Protein AF-A0A9D7HG67-F1 (afdb_monomer)

Sequence (194 aa):
MPGIFDRFLTNTVSGELISLQNPGTILGTALTSNQVYFNGAYAMAANGGSSVRIYAPSVFALGSSCVHLNEATYPQGNPNELMTPFSSAGDASHWPGPIGLAIMRDIGWTLSPGVGVEEMSIDREITVFPNPVSSELTLRMDPRDLLGTISIADLSGRVVLSVSGQHRLDVTALDAGTYVVMSFGARPVRFVKQ

pLDDT: mean 86.72, std 11.9, range [42.75, 98.06]

Structure (mmCIF, N/CA/C/O backbone):
data_AF-A0A9D7HG67-F1
#
_entry.id   AF-A0A9D7HG67-F1
#
loop_
_atom_site.group_PDB
_atom_site.id
_atom_site.type_symbol
_atom_site.label_atom_id
_atom_site.label_alt_id
_atom_site.label_comp_id
_atom_site.label_asym_id
_atom_site.label_entity_id
_atom_site.label_seq_id
_atom_site.pdbx_PDB_ins_code
_atom_site.Cartn_x
_atom_site.Cartn_y
_atom_site.Cartn_z
_atom_site.occupancy
_atom_site.B_iso_or_equiv
_atom_site.auth_seq_id
_atom_site.auth_comp_id
_atom_site.auth_asym_id
_atom_site.auth_atom_id
_atom_site.pdbx_PDB_model_num
ATOM 1 N N . MET A 1 1 ? -19.799 -2.418 6.298 1.00 59.12 1 MET A N 1
ATOM 2 C CA . MET A 1 1 ? -19.198 -3.760 6.158 1.00 59.12 1 MET A CA 1
ATOM 3 C C . MET A 1 1 ? -20.229 -4.715 5.547 1.00 59.12 1 MET A C 1
ATOM 5 O O . MET A 1 1 ? -21.375 -4.629 5.986 1.00 59.12 1 MET A O 1
ATOM 9 N N . PRO A 1 2 ? -19.884 -5.578 4.565 1.00 77.62 2 PRO A N 1
ATOM 10 C CA . PRO A 1 2 ? -18.515 -5.930 4.188 1.00 77.62 2 PRO A CA 1
ATOM 11 C C . PRO A 1 2 ? -18.079 -5.380 2.814 1.00 77.62 2 PRO A C 1
ATOM 13 O O . PRO A 1 2 ? -18.716 -5.641 1.795 1.00 77.62 2 PRO A O 1
ATOM 16 N N . GLY A 1 3 ? -16.966 -4.643 2.800 1.00 87.75 3 GLY A N 1
ATOM 17 C CA . GLY A 1 3 ? -16.143 -4.369 1.616 1.00 87.75 3 GLY A CA 1
ATOM 18 C C . GLY A 1 3 ? -14.856 -5.210 1.611 1.00 87.75 3 GLY A C 1
ATOM 19 O O . GLY A 1 3 ? -14.551 -5.889 2.588 1.00 87.75 3 GLY A O 1
ATOM 20 N N . ILE A 1 4 ? -14.073 -5.158 0.527 1.00 93.88 4 ILE A N 1
ATOM 21 C CA . ILE A 1 4 ? -12.827 -5.946 0.397 1.00 93.88 4 ILE A CA 1
ATOM 22 C C . ILE A 1 4 ? -11.785 -5.609 1.477 1.00 93.88 4 ILE A C 1
ATOM 24 O O . ILE A 1 4 ? -11.092 -6.498 1.960 1.00 93.88 4 ILE A O 1
ATOM 28 N N . PHE A 1 5 ? -11.721 -4.347 1.903 1.00 94.06 5 PHE A N 1
ATOM 29 C CA . PHE A 1 5 ? -10.824 -3.888 2.963 1.00 94.06 5 PHE A CA 1
ATOM 30 C C . PHE A 1 5 ? -11.123 -4.564 4.311 1.00 94.06 5 PHE A C 1
ATOM 32 O O . PHE A 1 5 ? -10.212 -5.028 4.994 1.00 94.06 5 PHE A O 1
ATOM 39 N N . ASP A 1 6 ? -12.409 -4.701 4.649 1.00 93.56 6 ASP A N 1
ATOM 40 C CA . ASP A 1 6 ? -12.876 -5.248 5.928 1.00 93.56 6 ASP A CA 1
ATOM 41 C C . ASP A 1 6 ? -12.390 -6.683 6.172 1.00 93.56 6 ASP A C 1
ATOM 43 O O . ASP A 1 6 ? -12.201 -7.085 7.319 1.00 93.56 6 ASP A O 1
ATOM 47 N N . ARG A 1 7 ? -12.153 -7.451 5.099 1.00 94.25 7 ARG A N 1
ATOM 48 C CA . ARG A 1 7 ? -11.672 -8.841 5.156 1.00 94.25 7 ARG A CA 1
ATOM 49 C C . ARG A 1 7 ? -10.344 -8.984 5.898 1.00 94.25 7 ARG A C 1
ATOM 51 O O . ARG A 1 7 ? -10.077 -10.044 6.450 1.00 94.25 7 ARG A O 1
ATOM 58 N N . PHE A 1 8 ? -9.520 -7.944 5.898 1.00 96.31 8 PHE A N 1
ATOM 59 C CA . PHE A 1 8 ? -8.196 -7.967 6.514 1.00 96.31 8 PHE A CA 1
ATOM 60 C C . PHE A 1 8 ? -8.193 -7.424 7.945 1.00 96.31 8 PHE A C 1
ATOM 62 O O . PHE A 1 8 ? -7.145 -7.439 8.599 1.00 96.31 8 PHE A O 1
ATOM 69 N N . LEU A 1 9 ? -9.337 -6.930 8.432 1.00 96.69 9 LEU A N 1
ATOM 70 C CA . LEU A 1 9 ? -9.433 -6.318 9.745 1.00 96.69 9 LEU A CA 1
ATOM 71 C C . LEU A 1 9 ? -9.595 -7.362 10.846 1.00 96.69 9 LEU A C 1
ATOM 73 O O . LEU A 1 9 ? -10.542 -8.154 10.857 1.00 96.69 9 LEU A O 1
ATOM 77 N N . THR A 1 10 ? -8.702 -7.296 11.826 1.00 97.00 10 THR A N 1
ATOM 78 C CA . THR A 1 10 ? -8.778 -8.087 13.051 1.00 97.00 10 THR A CA 1
ATOM 79 C C . THR A 1 10 ? -8.732 -7.196 14.277 1.00 97.00 10 THR A C 1
ATOM 81 O O . THR A 1 10 ? -8.219 -6.076 14.261 1.00 97.00 10 THR A O 1
ATOM 84 N N . ASN A 1 11 ? -9.266 -7.720 15.368 1.00 96.62 11 ASN A N 1
ATOM 85 C CA . ASN A 1 11 ? -9.091 -7.193 16.702 1.00 96.62 11 ASN A CA 1
ATOM 86 C C . ASN A 1 11 ? -8.302 -8.192 17.554 1.00 96.62 11 ASN A C 1
ATOM 88 O O . ASN A 1 11 ? -8.496 -9.401 17.441 1.00 96.62 11 ASN A O 1
ATOM 92 N N . THR A 1 12 ? -7.445 -7.686 18.439 1.00 91.75 12 THR A N 1
ATOM 93 C CA . THR A 1 12 ? -6.565 -8.503 19.299 1.00 91.75 12 THR A CA 1
ATOM 94 C C . THR A 1 12 ? -7.310 -9.461 20.225 1.00 91.75 12 THR A C 1
ATOM 96 O O . THR A 1 12 ? -6.737 -10.465 20.633 1.00 91.75 12 THR A O 1
ATOM 99 N N . VAL A 1 13 ? -8.569 -9.161 20.561 1.00 91.94 13 VAL A N 1
ATOM 100 C CA . VAL A 1 13 ? -9.388 -9.961 21.481 1.00 91.9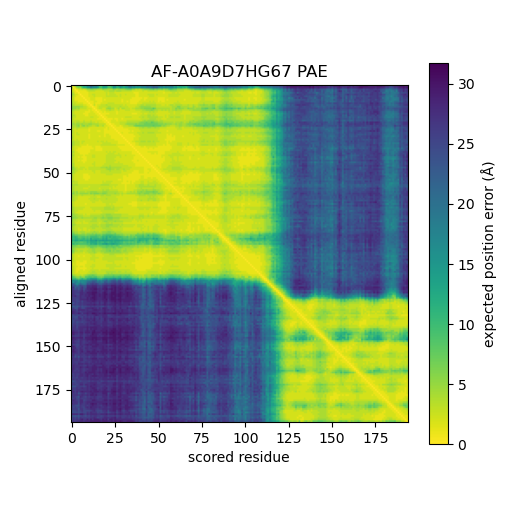4 13 VAL A CA 1
ATOM 101 C C . VAL A 1 13 ? -10.459 -10.754 20.734 1.00 91.94 13 VAL A C 1
ATOM 103 O O . VAL A 1 13 ? -10.634 -11.941 20.985 1.00 91.94 13 VAL A O 1
ATOM 106 N N . SER A 1 14 ? -11.188 -10.107 19.824 1.00 91.25 14 SER A N 1
ATOM 107 C CA . SER A 1 14 ? -12.360 -10.693 19.151 1.00 91.25 14 SER A CA 1
ATOM 108 C C . SER A 1 14 ? -12.059 -11.371 17.810 1.00 91.25 14 SER A C 1
ATOM 110 O O . SER A 1 14 ? -12.942 -12.025 17.263 1.00 91.25 14 SER A O 1
ATOM 112 N N . GLY A 1 15 ? -10.827 -11.277 17.298 1.00 93.81 15 GLY A N 1
ATOM 113 C CA . GLY A 1 15 ? -10.418 -11.929 16.053 1.00 93.81 15 GLY A CA 1
ATOM 114 C C . GLY A 1 15 ? -10.857 -11.169 14.799 1.00 93.81 15 GLY A C 1
ATOM 115 O O . GLY A 1 15 ? -10.875 -9.939 14.781 1.00 93.81 15 GLY A O 1
ATOM 116 N N . GLU A 1 16 ? -11.151 -11.893 13.720 1.00 94.75 16 GLU A N 1
ATOM 117 C CA . GLU A 1 16 ? -11.545 -11.312 12.429 1.00 94.75 16 GLU A CA 1
ATOM 118 C C . GLU A 1 16 ? -12.894 -10.595 12.525 1.00 94.75 16 GLU A C 1
ATOM 120 O O . GLU A 1 16 ? -13.914 -11.209 12.845 1.00 94.75 16 GLU A O 1
ATOM 125 N N . LEU A 1 17 ? -12.936 -9.306 12.177 1.00 94.00 17 LEU A N 1
ATOM 126 C CA . LEU A 1 17 ? -14.150 -8.502 12.343 1.00 94.00 17 LEU A CA 1
ATOM 127 C C . LEU A 1 17 ? -15.303 -8.976 11.451 1.00 94.00 17 LEU A C 1
ATOM 129 O O . LEU A 1 17 ? -16.463 -8.876 11.841 1.00 94.00 17 LEU A O 1
ATOM 133 N N . ILE A 1 18 ? -14.992 -9.533 10.277 1.00 94.25 18 ILE A N 1
ATOM 134 C CA . ILE A 1 18 ? -15.990 -10.079 9.344 1.00 94.25 18 ILE A CA 1
ATOM 135 C C . ILE A 1 18 ? -16.683 -11.345 9.860 1.00 94.25 18 ILE A C 1
ATOM 137 O O . ILE A 1 18 ? -17.738 -11.707 9.345 1.00 94.25 18 ILE A O 1
ATOM 141 N N . SER A 1 19 ? -16.098 -12.019 10.854 1.00 93.50 19 SER A N 1
ATOM 142 C CA . SER A 1 19 ? -16.678 -13.212 11.478 1.00 93.50 19 SER A CA 1
ATOM 143 C C . SER A 1 19 ? -17.669 -12.871 12.595 1.00 93.50 19 SER A C 1
ATOM 145 O O . SER A 1 19 ? -18.419 -13.734 13.054 1.00 93.50 19 SER A O 1
ATOM 147 N N . LEU A 1 20 ? -17.688 -11.609 13.035 1.00 93.12 20 LEU A N 1
ATOM 148 C CA . LEU A 1 20 ? -18.534 -11.144 14.123 1.00 93.12 20 LEU A CA 1
ATOM 149 C C . LEU A 1 20 ? -19.951 -10.852 13.633 1.00 93.12 20 LEU A C 1
ATOM 151 O O . LEU A 1 20 ? -20.181 -10.418 12.504 1.00 93.12 20 LEU A O 1
ATOM 155 N N . GLN A 1 21 ? -20.918 -11.043 14.529 1.00 94.06 21 GLN A N 1
ATOM 156 C CA . GLN A 1 21 ? -22.311 -10.729 14.245 1.00 94.06 21 GLN A CA 1
ATOM 157 C C . GLN A 1 21 ? -22.473 -9.243 13.886 1.00 94.06 21 GLN A C 1
ATOM 159 O O . GLN A 1 21 ? -22.046 -8.362 14.636 1.00 94.06 21 GLN A O 1
ATOM 164 N N . ASN A 1 22 ? -23.144 -8.979 12.764 1.00 90.19 22 ASN A N 1
ATOM 165 C CA . ASN A 1 22 ? -23.445 -7.636 12.287 1.00 90.19 22 ASN A CA 1
ATOM 166 C C . ASN A 1 22 ? -24.959 -7.484 12.021 1.00 90.19 22 ASN A C 1
ATOM 168 O O . ASN A 1 22 ? -25.465 -8.125 11.098 1.00 90.19 22 ASN A O 1
ATOM 172 N N . PRO A 1 23 ? -25.688 -6.658 12.797 1.00 91.06 23 PRO A N 1
ATOM 173 C CA . PRO A 1 23 ? -25.208 -5.871 13.936 1.00 91.06 23 PRO A CA 1
ATOM 174 C C . PRO A 1 23 ? -24.960 -6.737 15.187 1.00 91.06 23 PRO A C 1
ATOM 176 O O . PRO A 1 23 ? -25.656 -7.728 15.419 1.00 91.06 23 PRO A O 1
ATOM 179 N N . GLY A 1 24 ? -23.999 -6.339 16.025 1.00 92.69 24 GLY A N 1
ATOM 180 C CA . GLY A 1 24 ? -23.662 -7.043 17.266 1.00 92.69 24 GLY A CA 1
ATOM 181 C C . GLY A 1 24 ? -22.826 -6.195 18.226 1.00 92.69 24 GLY A C 1
ATOM 182 O O . GLY A 1 24 ? -22.042 -5.344 17.805 1.00 92.69 24 GLY A O 1
ATOM 183 N N . THR A 1 25 ? -22.985 -6.428 19.532 1.00 94.69 25 THR A N 1
ATOM 184 C CA . THR A 1 25 ? -22.271 -5.683 20.587 1.00 94.69 25 THR A CA 1
ATOM 185 C C . THR A 1 25 ? -20.765 -5.927 20.553 1.00 94.69 25 THR A C 1
ATOM 187 O O . THR A 1 25 ? -20.003 -4.978 20.691 1.00 94.69 25 THR A O 1
ATOM 190 N N . ILE A 1 26 ? -20.335 -7.167 20.291 1.00 95.12 26 ILE A N 1
ATOM 191 C CA . ILE A 1 26 ? -18.912 -7.535 20.182 1.00 95.12 26 ILE A CA 1
ATOM 192 C C . ILE A 1 26 ? -18.239 -6.760 19.044 1.00 95.12 26 ILE A C 1
ATOM 194 O O . ILE A 1 26 ? -17.164 -6.198 19.239 1.00 95.12 26 ILE A O 1
ATOM 198 N N . LEU A 1 27 ? -18.897 -6.675 17.881 1.00 94.25 27 LEU A N 1
ATOM 199 C CA . LEU A 1 27 ? -18.401 -5.892 16.751 1.00 94.25 27 LEU A CA 1
ATOM 200 C C . LEU A 1 27 ? -18.308 -4.406 17.119 1.00 94.25 27 LEU A C 1
ATOM 202 O O . LEU A 1 27 ? -17.272 -3.792 16.894 1.00 94.25 27 LEU A O 1
ATOM 206 N N . GLY A 1 28 ? -19.342 -3.847 17.756 1.00 94.00 28 GLY A N 1
ATOM 207 C CA . GLY A 1 28 ? -19.317 -2.467 18.250 1.00 94.00 28 GLY A CA 1
ATOM 208 C C . GLY A 1 28 ? -18.130 -2.193 19.179 1.00 94.00 28 GLY A C 1
ATOM 209 O O . GLY A 1 28 ? -17.392 -1.238 18.955 1.00 94.00 28 GLY A O 1
ATOM 210 N N . THR A 1 29 ? -17.886 -3.069 20.160 1.00 96.00 29 THR A N 1
ATOM 211 C CA . THR A 1 29 ? -16.733 -2.966 21.067 1.00 96.00 29 THR A CA 1
ATOM 212 C C . THR A 1 29 ? -15.404 -3.061 20.324 1.00 96.00 29 THR A C 1
ATOM 214 O O . THR A 1 29 ? -14.484 -2.309 20.636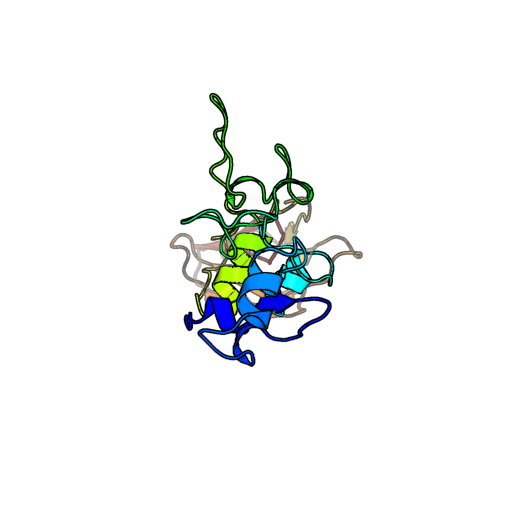 1.00 96.00 29 THR A O 1
ATOM 217 N N . ALA A 1 30 ? -15.286 -3.946 19.332 1.00 95.38 30 ALA A N 1
ATOM 218 C CA . ALA A 1 30 ? -14.064 -4.093 18.549 1.00 95.38 30 ALA A CA 1
ATOM 219 C C . ALA A 1 30 ? -13.747 -2.822 17.742 1.00 95.38 30 ALA A C 1
ATOM 221 O O . ALA A 1 30 ? -12.607 -2.349 17.773 1.00 95.38 30 ALA A O 1
ATOM 222 N N . LEU A 1 31 ? -14.754 -2.226 17.094 1.00 94.38 31 LEU A N 1
ATOM 223 C CA . LEU A 1 31 ? -14.621 -1.005 16.286 1.00 94.38 31 LEU A CA 1
ATOM 224 C C . LEU A 1 31 ? -14.271 0.241 17.122 1.00 94.38 31 LEU A C 1
ATOM 226 O O . LEU A 1 31 ? -13.771 1.218 16.566 1.00 94.38 31 LEU A O 1
ATOM 230 N N . THR A 1 32 ? -14.481 0.201 18.443 1.00 96.31 32 THR A N 1
ATOM 231 C CA . THR A 1 32 ? -14.145 1.290 19.380 1.00 96.31 32 THR A CA 1
ATOM 232 C C . THR A 1 32 ? -13.069 0.917 20.408 1.00 96.31 32 THR A C 1
ATOM 234 O O . THR A 1 32 ? -13.029 1.458 21.513 1.00 96.31 32 THR A O 1
ATOM 237 N N . SER A 1 33 ? -12.213 -0.059 20.094 1.00 95.31 33 SER A N 1
ATOM 238 C CA . SER A 1 33 ? -11.268 -0.655 21.059 1.00 95.31 33 SER A CA 1
ATOM 239 C C . SER A 1 33 ? -9.848 -0.076 21.044 1.00 95.31 33 SER A C 1
ATOM 241 O O . SER A 1 33 ? -9.037 -0.426 21.900 1.00 95.31 33 SER A O 1
ATOM 243 N N . ASN A 1 34 ? -9.507 0.740 20.046 1.00 95.19 34 ASN A N 1
ATOM 244 C CA . ASN A 1 34 ? -8.147 1.176 19.690 1.00 95.19 34 ASN A CA 1
ATOM 245 C C . ASN A 1 34 ? -7.161 0.025 19.400 1.00 95.19 34 ASN A C 1
ATOM 247 O O . ASN A 1 34 ? -5.935 0.188 19.469 1.00 95.19 34 ASN A O 1
ATOM 251 N N . GLN A 1 35 ? -7.712 -1.147 19.082 1.00 96.00 35 GLN A N 1
ATOM 252 C CA . GLN A 1 35 ? -6.999 -2.405 18.879 1.00 96.00 35 GLN A CA 1
ATOM 253 C C . GLN A 1 35 ? -7.463 -3.101 17.593 1.00 96.00 35 GLN A C 1
ATOM 255 O O . GLN A 1 35 ? -7.651 -4.316 17.573 1.00 96.00 35 GLN A O 1
ATOM 260 N N . VAL A 1 36 ? -7.702 -2.330 16.530 1.00 97.19 36 VAL A N 1
ATOM 261 C CA . VAL A 1 36 ? -8.011 -2.866 15.198 1.00 97.19 36 VAL A CA 1
ATOM 262 C C . VAL A 1 36 ? -6.755 -2.825 14.337 1.00 97.19 36 VAL A C 1
ATOM 264 O O . VAL A 1 36 ? -6.012 -1.840 14.354 1.00 97.19 36 VAL A O 1
ATOM 267 N N . TYR A 1 37 ? -6.532 -3.895 13.583 1.00 98.06 37 TYR A N 1
ATOM 268 C CA . TYR A 1 37 ? -5.350 -4.089 12.760 1.00 98.06 37 TYR A CA 1
ATOM 269 C C . TYR A 1 37 ? -5.722 -4.591 11.371 1.00 98.06 37 TYR A C 1
ATOM 271 O O . TYR A 1 37 ? -6.650 -5.380 11.229 1.00 98.06 37 TYR A O 1
ATOM 279 N N . PHE A 1 38 ? -4.969 -4.165 10.363 1.00 97.94 38 PHE A N 1
ATOM 280 C CA . PHE A 1 38 ? -5.048 -4.664 8.997 1.00 97.94 38 PHE A CA 1
ATOM 281 C C . PHE A 1 38 ? -3.925 -5.680 8.751 1.00 97.94 38 PHE A C 1
ATOM 283 O O . PHE A 1 38 ? -2.752 -5.398 9.016 1.00 97.94 38 PHE A O 1
ATOM 290 N N . ASN A 1 39 ? -4.288 -6.863 8.252 1.00 96.50 39 ASN A N 1
ATOM 291 C CA . ASN A 1 39 ? -3.402 -8.033 8.150 1.00 96.50 39 ASN A CA 1
ATOM 292 C C . ASN A 1 39 ? -3.272 -8.548 6.711 1.00 96.50 39 ASN A C 1
ATOM 294 O O . ASN A 1 39 ? -3.317 -9.751 6.455 1.00 96.50 39 ASN A O 1
ATOM 298 N N . GLY A 1 40 ? -3.154 -7.634 5.752 1.00 94.50 40 GLY A N 1
ATOM 299 C CA . GLY A 1 40 ? -2.746 -7.985 4.398 1.00 94.50 40 GLY A CA 1
ATOM 300 C C . GLY A 1 40 ? -1.254 -8.318 4.339 1.00 94.50 40 GLY A C 1
ATOM 301 O O . GLY A 1 40 ? -0.447 -7.738 5.069 1.00 94.50 40 GLY A O 1
ATOM 302 N N . ALA A 1 41 ? -0.883 -9.280 3.493 1.00 87.06 41 ALA A N 1
ATOM 303 C CA . ALA A 1 41 ? 0.489 -9.775 3.420 1.00 87.06 41 ALA A CA 1
ATOM 304 C C . ALA A 1 41 ? 1.459 -8.682 2.949 1.00 87.06 41 ALA A C 1
ATOM 306 O O . ALA A 1 41 ? 2.570 -8.574 3.475 1.00 87.06 41 ALA A O 1
ATOM 307 N N . TYR A 1 42 ? 1.037 -7.845 1.996 1.00 87.69 42 TYR A N 1
ATOM 308 C CA . TYR A 1 42 ? 1.857 -6.738 1.516 1.00 87.69 42 TYR A CA 1
ATOM 309 C C . TYR A 1 42 ? 1.940 -5.622 2.557 1.00 87.69 42 TYR A C 1
ATOM 311 O O . TYR A 1 42 ? 3.030 -5.114 2.816 1.00 87.69 42 TYR A O 1
ATOM 319 N N . ALA A 1 43 ? 0.820 -5.256 3.183 1.00 91.81 43 ALA A N 1
ATOM 320 C CA . ALA A 1 43 ? 0.764 -4.221 4.210 1.00 91.81 43 ALA A CA 1
ATOM 321 C C . ALA A 1 43 ? 1.623 -4.577 5.431 1.00 91.81 43 ALA A C 1
ATOM 323 O O . ALA A 1 43 ? 2.369 -3.735 5.928 1.00 91.81 43 ALA A O 1
ATOM 324 N N . MET A 1 44 ? 1.590 -5.838 5.871 1.00 88.81 44 MET A N 1
ATOM 325 C CA . MET A 1 44 ? 2.474 -6.332 6.926 1.00 88.81 44 MET A CA 1
ATOM 326 C C . MET A 1 44 ? 3.943 -6.264 6.515 1.00 88.81 44 MET A C 1
ATOM 328 O O . MET A 1 44 ? 4.765 -5.805 7.302 1.00 88.81 44 MET A O 1
ATOM 332 N N . ALA A 1 45 ? 4.287 -6.669 5.289 1.00 83.25 45 ALA A N 1
ATOM 333 C CA . ALA A 1 45 ? 5.658 -6.562 4.793 1.00 83.25 45 ALA A CA 1
ATOM 334 C C . ALA A 1 45 ? 6.149 -5.100 4.775 1.00 83.25 45 ALA A C 1
ATOM 336 O O . ALA A 1 45 ? 7.257 -4.826 5.232 1.00 83.25 45 ALA A O 1
ATOM 337 N N . ALA A 1 46 ? 5.302 -4.158 4.344 1.00 86.12 46 ALA A N 1
ATOM 338 C CA . ALA A 1 46 ? 5.589 -2.720 4.364 1.00 86.12 46 ALA A CA 1
ATOM 339 C C . ALA A 1 46 ? 5.732 -2.143 5.786 1.00 86.12 46 ALA A C 1
ATOM 341 O O . ALA A 1 46 ? 6.391 -1.125 5.978 1.00 86.12 46 ALA A O 1
ATOM 342 N N . ASN A 1 47 ? 5.151 -2.804 6.788 1.00 90.44 47 ASN A N 1
ATOM 343 C CA . ASN A 1 47 ? 5.212 -2.434 8.201 1.00 90.44 47 ASN A CA 1
ATOM 344 C C . ASN A 1 47 ? 6.213 -3.305 8.993 1.00 90.44 47 ASN A C 1
ATOM 346 O O . ASN A 1 47 ? 6.010 -3.602 10.171 1.00 90.44 47 ASN A O 1
ATOM 350 N N . GLY A 1 48 ? 7.280 -3.780 8.341 1.00 84.06 48 GLY A N 1
ATOM 351 C CA . GLY A 1 48 ? 8.348 -4.546 8.997 1.00 84.06 48 GLY A CA 1
ATOM 352 C C . GLY A 1 48 ? 7.922 -5.934 9.490 1.00 84.06 48 GLY A C 1
ATOM 353 O O . GLY A 1 48 ? 8.454 -6.432 10.479 1.00 84.06 48 GLY A O 1
ATOM 354 N N . GLY A 1 49 ? 6.933 -6.549 8.840 1.00 84.75 49 GLY A N 1
ATOM 355 C CA . GLY A 1 49 ? 6.372 -7.858 9.188 1.00 84.75 49 GLY A CA 1
ATOM 356 C C . GLY A 1 49 ? 5.274 -7.826 10.256 1.00 84.75 49 GLY A C 1
ATOM 357 O O . GLY A 1 49 ? 4.723 -8.875 10.580 1.00 84.75 49 GLY A O 1
ATOM 358 N N . SER A 1 50 ? 4.935 -6.651 10.794 1.00 91.88 50 SER A N 1
ATOM 359 C CA . SER A 1 50 ? 3.919 -6.495 11.844 1.00 91.88 50 SER A CA 1
ATOM 360 C C . SER A 1 50 ? 2.568 -6.059 11.282 1.00 91.88 50 SER A C 1
ATOM 362 O O . SER A 1 50 ? 2.503 -5.323 10.297 1.00 91.88 50 SER A O 1
ATOM 364 N N . SER A 1 51 ? 1.473 -6.441 11.942 1.00 95.56 51 SER A N 1
ATOM 365 C CA . SER A 1 51 ? 0.125 -5.979 11.592 1.00 95.56 51 SER A CA 1
ATOM 366 C C . SER A 1 51 ? 0.016 -4.453 11.625 1.00 95.56 51 SER A C 1
ATOM 368 O O . SER A 1 51 ? 0.541 -3.795 12.526 1.00 95.56 51 SER A O 1
ATOM 370 N N . VAL A 1 52 ? -0.688 -3.883 10.648 1.00 97.81 52 VAL A N 1
ATOM 371 C CA . VAL A 1 52 ? -0.822 -2.430 10.484 1.00 97.81 52 VAL A CA 1
ATOM 372 C C . VAL A 1 52 ? -1.906 -1.909 11.408 1.00 97.81 52 VAL A C 1
ATOM 374 O O . VAL A 1 52 ? -3.026 -2.416 11.391 1.00 97.81 52 VAL A O 1
ATOM 377 N N . ARG A 1 53 ? -1.608 -0.888 12.212 1.00 97.81 53 ARG A N 1
ATOM 378 C CA . ARG A 1 53 ? -2.578 -0.382 13.187 1.00 97.81 53 ARG A CA 1
ATOM 379 C C . ARG A 1 53 ? -3.581 0.567 12.536 1.00 97.81 53 ARG A C 1
ATOM 381 O O . ARG A 1 53 ? -3.204 1.559 11.917 1.00 97.81 53 ARG A O 1
ATOM 388 N N . ILE A 1 54 ? -4.863 0.298 12.746 1.00 97.81 54 ILE A N 1
ATOM 389 C CA . ILE A 1 54 ? -5.974 1.069 12.187 1.00 97.81 54 ILE A CA 1
ATOM 390 C C . ILE A 1 54 ? -6.573 1.985 13.256 1.00 97.81 54 ILE A C 1
ATOM 392 O O . ILE A 1 54 ? -6.592 1.678 14.453 1.00 97.81 54 ILE A O 1
ATOM 396 N N . TYR A 1 55 ? -7.046 3.151 12.831 1.00 97.31 55 TYR A N 1
ATOM 397 C CA . TYR A 1 55 ? -7.704 4.114 13.698 1.00 97.31 55 TYR A CA 1
ATOM 398 C C . TYR A 1 55 ? -9.066 3.581 14.166 1.00 97.31 55 TYR A C 1
ATOM 400 O O . TYR A 1 55 ? -10.007 3.476 13.387 1.00 97.31 55 TYR A O 1
ATOM 408 N N . ALA A 1 56 ? -9.176 3.241 15.450 1.00 96.38 56 ALA A N 1
ATOM 409 C CA . ALA A 1 56 ? -10.397 2.725 16.074 1.00 96.38 56 ALA A CA 1
ATOM 410 C C . ALA A 1 56 ? -10.611 3.392 17.449 1.00 96.38 56 ALA A C 1
ATOM 412 O O . ALA A 1 56 ? -10.434 2.741 18.474 1.00 96.38 56 ALA A O 1
ATOM 413 N N . PRO A 1 57 ? -10.886 4.706 17.505 1.00 96.38 57 PRO A N 1
ATOM 414 C CA . PRO A 1 57 ? -10.998 5.468 18.756 1.00 96.38 57 PRO A CA 1
ATOM 415 C C . PRO A 1 57 ? -12.080 4.925 19.701 1.00 96.38 57 PRO A C 1
ATOM 417 O O . PRO A 1 57 ? -12.995 4.228 19.277 1.00 96.38 57 PRO A O 1
ATOM 420 N N . SER A 1 58 ? -12.022 5.304 20.984 1.00 95.50 58 SER A N 1
ATOM 421 C CA . SER A 1 58 ? -13.022 4.908 21.996 1.00 95.50 58 SER A CA 1
ATOM 422 C C . SER A 1 58 ? -14.442 5.397 21.695 1.00 95.50 58 SER A C 1
ATOM 424 O O . SER A 1 58 ? -15.411 4.827 22.193 1.00 95.50 58 SER A O 1
ATOM 426 N N . VAL A 1 59 ? -14.569 6.437 20.870 1.00 95.19 59 VAL A N 1
ATOM 427 C CA . VAL A 1 59 ? -15.832 6.926 20.318 1.00 95.19 59 VAL A CA 1
ATOM 428 C C . VAL A 1 59 ? -15.760 6.782 18.809 1.00 95.19 59 VAL A C 1
ATOM 430 O O . VAL A 1 59 ? -14.886 7.379 18.185 1.00 95.19 59 VAL A O 1
ATOM 433 N N . PHE A 1 60 ? -16.673 6.005 18.225 1.00 93.88 60 PHE A N 1
ATOM 434 C CA . PHE A 1 60 ? -16.713 5.799 16.780 1.00 93.88 60 PHE A CA 1
ATOM 435 C C . PHE A 1 60 ? -16.873 7.136 16.043 1.00 93.88 60 PHE A C 1
ATOM 437 O O . PHE A 1 60 ? -17.815 7.888 16.296 1.00 93.88 60 PHE A O 1
ATOM 444 N N . ALA A 1 61 ? -15.964 7.413 15.113 1.00 93.88 61 ALA A N 1
ATOM 445 C CA . ALA A 1 61 ? -15.934 8.618 14.304 1.00 93.88 61 ALA A CA 1
ATOM 446 C C . ALA A 1 61 ? -16.297 8.263 12.859 1.00 93.88 61 ALA A C 1
ATOM 448 O O . ALA A 1 61 ? -15.556 7.577 12.148 1.00 93.88 61 ALA A O 1
ATOM 449 N N . LEU A 1 62 ? -17.474 8.716 12.427 1.00 90.56 62 LEU A N 1
ATOM 450 C CA . LEU A 1 62 ? -17.964 8.442 11.082 1.00 90.56 62 LEU A CA 1
ATOM 451 C C . LEU A 1 62 ? -17.016 9.046 10.037 1.00 90.56 62 LEU A C 1
ATOM 453 O O . LEU A 1 62 ? -16.637 10.209 10.131 1.00 90.56 62 LEU A O 1
ATOM 457 N N . GLY A 1 63 ? -16.640 8.240 9.046 1.00 87.81 63 GLY A N 1
ATOM 458 C CA . GLY A 1 63 ? -15.715 8.641 7.985 1.00 87.81 63 GLY A CA 1
ATOM 459 C C . GLY A 1 63 ? -14.235 8.444 8.314 1.00 87.81 63 GLY A C 1
ATOM 460 O O . GLY A 1 63 ? -13.423 8.560 7.403 1.00 87.81 63 GLY A O 1
ATOM 461 N N . SER A 1 64 ? -13.866 8.099 9.556 1.00 92.44 64 SER A N 1
ATOM 462 C CA . SER A 1 64 ? -12.463 7.841 9.901 1.00 92.44 64 SER A CA 1
ATOM 463 C C . SER A 1 64 ? -12.190 6.541 10.640 1.00 92.44 64 SER A C 1
ATOM 465 O O . SER A 1 64 ? -11.158 5.908 10.393 1.00 92.44 64 SER A O 1
ATOM 467 N N . SER A 1 65 ? -13.101 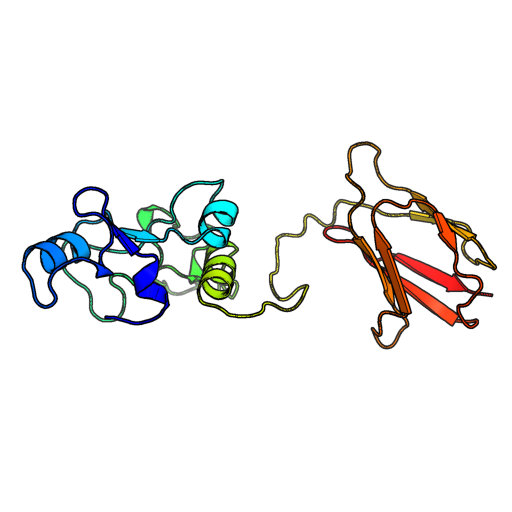6.110 11.510 1.00 94.25 65 SER A N 1
ATOM 468 C CA . SER A 1 65 ? -12.971 4.841 12.217 1.00 94.25 65 SER A CA 1
ATOM 469 C C . SER A 1 65 ? -12.890 3.666 11.246 1.00 94.25 65 SER A C 1
ATOM 471 O O . SER A 1 65 ? -13.706 3.522 10.339 1.00 94.25 65 SER A O 1
ATOM 473 N N . CYS A 1 66 ? -11.906 2.806 11.487 1.00 93.38 66 CYS A N 1
ATOM 474 C CA . CYS A 1 66 ? -11.660 1.551 10.790 1.00 93.38 66 CYS A CA 1
ATOM 475 C C . CYS A 1 66 ? -11.292 1.674 9.307 1.00 93.38 66 CYS A C 1
ATOM 477 O O . CYS A 1 66 ? -11.250 0.654 8.632 1.00 93.38 66 CYS A O 1
ATOM 479 N N . VAL A 1 67 ? -10.988 2.878 8.813 1.00 93.44 67 VAL A N 1
ATOM 480 C CA . VAL A 1 67 ? -10.588 3.111 7.411 1.00 93.44 67 VAL A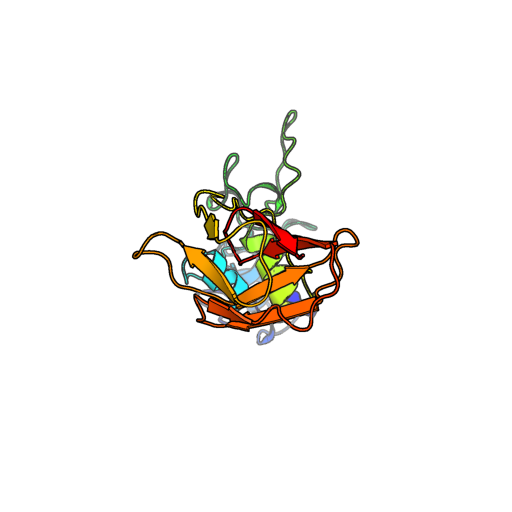 CA 1
ATOM 481 C C . VAL A 1 67 ? -9.289 3.908 7.262 1.00 93.44 67 VAL A C 1
ATOM 483 O O . VAL A 1 67 ? -8.656 3.822 6.215 1.00 93.44 67 VAL A O 1
ATOM 486 N N . HIS A 1 68 ? -8.855 4.628 8.303 1.00 95.69 68 HIS A N 1
ATOM 487 C CA . HIS A 1 68 ? -7.563 5.324 8.332 1.00 95.69 68 HIS A CA 1
ATOM 488 C C . HIS A 1 68 ? -6.527 4.594 9.187 1.00 95.69 68 HIS A C 1
ATOM 490 O O . HIS A 1 68 ? -6.859 3.809 10.082 1.00 95.69 68 HIS A O 1
ATOM 496 N N . LEU A 1 69 ? -5.257 4.904 8.947 1.00 96.75 69 LEU A N 1
ATOM 497 C CA . LEU A 1 69 ? -4.150 4.492 9.796 1.00 96.75 69 LEU A CA 1
ATOM 498 C C . LEU A 1 69 ? -4.220 5.176 11.166 1.00 96.75 69 LEU A C 1
ATOM 500 O O . LEU A 1 69 ? -4.750 6.275 11.325 1.00 96.75 69 LEU A O 1
ATOM 504 N N . ASN A 1 70 ? -3.701 4.500 12.188 1.00 96.94 70 ASN A N 1
ATOM 505 C CA . ASN A 1 70 ? -3.710 5.020 13.548 1.00 96.94 70 ASN A CA 1
ATOM 506 C C . ASN A 1 70 ? -2.738 6.204 13.706 1.00 96.94 70 ASN A C 1
ATOM 508 O O . ASN A 1 70 ? -1.529 5.996 13.727 1.00 96.94 70 ASN A O 1
ATOM 512 N N . GLU A 1 71 ? -3.271 7.4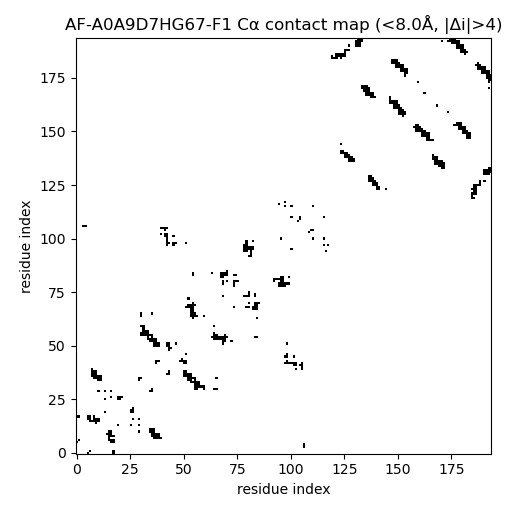10 13.910 1.00 93.62 71 GLU A N 1
ATOM 513 C CA . GLU A 1 71 ? -2.494 8.648 14.109 1.00 93.62 71 GLU A CA 1
ATOM 514 C C . GLU A 1 71 ? -1.356 8.504 15.131 1.00 93.62 71 GLU A C 1
ATOM 516 O O . GLU A 1 71 ? -0.222 8.883 14.873 1.00 93.62 71 GLU A O 1
ATOM 521 N N . ALA A 1 72 ? -1.626 7.899 16.293 1.00 94.81 72 ALA A N 1
ATOM 522 C CA . ALA A 1 72 ? -0.620 7.765 17.348 1.00 94.81 72 ALA A CA 1
ATOM 523 C C . ALA A 1 72 ? 0.534 6.817 16.970 1.00 94.81 72 ALA A C 1
ATOM 525 O O . ALA A 1 72 ? 1.582 6.836 17.608 1.00 94.81 72 ALA A O 1
ATOM 526 N N . THR A 1 73 ? 0.330 5.960 15.966 1.00 95.62 73 THR A N 1
ATOM 527 C CA . THR A 1 73 ? 1.348 5.035 15.443 1.00 95.62 73 THR A CA 1
ATOM 528 C C . THR A 1 73 ? 2.081 5.620 14.239 1.00 95.62 73 THR A C 1
ATOM 530 O O . THR A 1 73 ? 3.270 5.359 14.071 1.00 95.62 73 THR A O 1
ATOM 533 N N . TYR A 1 74 ? 1.395 6.427 13.430 1.00 94.69 74 TYR A N 1
ATOM 534 C CA . TYR A 1 74 ? 1.927 7.042 12.214 1.00 94.69 74 TYR A CA 1
ATOM 535 C C . TYR A 1 74 ? 1.768 8.572 12.275 1.00 94.69 74 TYR A C 1
ATOM 537 O O . TYR A 1 74 ? 1.028 9.128 11.473 1.00 94.69 74 TYR A O 1
ATOM 545 N N . PRO A 1 75 ? 2.411 9.255 13.240 1.00 92.38 75 PRO A N 1
ATOM 546 C CA . PRO A 1 75 ? 2.205 10.686 13.459 1.00 92.38 75 PRO A CA 1
ATOM 547 C C . PRO A 1 75 ? 2.769 11.530 12.310 1.00 92.38 75 PRO A C 1
ATOM 549 O O . PRO A 1 75 ? 3.516 11.027 11.470 1.00 92.38 75 PRO A O 1
ATOM 552 N N . GLN A 1 76 ? 2.491 12.833 12.333 1.00 89.19 76 GLN A N 1
ATOM 553 C CA . GLN A 1 76 ? 3.104 13.813 11.431 1.00 89.19 76 GLN A CA 1
ATOM 554 C C . GLN A 1 76 ? 4.635 13.630 11.318 1.00 89.19 76 GLN A C 1
ATOM 556 O O . GLN A 1 76 ? 5.339 13.429 12.312 1.00 89.19 76 GLN A O 1
ATOM 561 N N . GLY A 1 77 ? 5.152 13.689 10.093 1.00 86.56 77 GLY A N 1
ATOM 562 C CA . GLY A 1 77 ? 6.523 13.365 9.703 1.00 86.56 77 GLY A CA 1
ATOM 563 C C . GLY A 1 77 ? 6.757 11.879 9.402 1.00 86.56 77 GLY A C 1
ATOM 564 O O . GLY A 1 77 ? 7.824 11.523 8.901 1.00 86.56 77 GLY A O 1
ATOM 565 N N . ASN A 1 78 ? 5.798 10.991 9.688 1.00 90.62 78 ASN A N 1
ATOM 566 C CA . ASN A 1 78 ? 5.888 9.587 9.296 1.00 90.62 78 ASN A CA 1
ATOM 567 C C . ASN A 1 78 ? 5.627 9.432 7.786 1.00 90.62 78 ASN A C 1
ATOM 569 O O . ASN A 1 78 ? 4.705 10.056 7.265 1.00 90.62 78 ASN A O 1
ATOM 573 N N . PRO A 1 79 ? 6.320 8.515 7.084 1.00 89.44 79 PRO A N 1
ATOM 574 C CA . PRO A 1 79 ? 6.053 8.247 5.669 1.00 89.44 79 PRO A CA 1
ATOM 575 C C . PRO A 1 79 ? 4.608 7.846 5.337 1.00 89.44 79 PRO A C 1
ATOM 577 O O . PRO A 1 79 ? 4.233 7.884 4.171 1.00 89.44 79 PRO A O 1
ATOM 580 N N . ASN A 1 80 ? 3.815 7.418 6.325 1.00 92.69 80 ASN A N 1
ATOM 581 C CA . ASN A 1 80 ? 2.423 6.992 6.160 1.00 92.69 80 ASN A CA 1
ATOM 582 C C . ASN A 1 80 ? 1.400 8.001 6.719 1.00 92.69 80 ASN A C 1
ATOM 584 O O . ASN A 1 80 ? 0.222 7.659 6.825 1.00 92.69 80 ASN A O 1
ATOM 588 N N . GLU A 1 81 ? 1.828 9.216 7.083 1.00 92.56 81 GLU A N 1
ATOM 589 C CA . GLU A 1 81 ? 0.976 10.244 7.707 1.00 92.56 81 GLU A CA 1
ATOM 590 C C . GLU A 1 81 ? -0.242 10.622 6.850 1.00 92.56 81 GLU A C 1
ATOM 592 O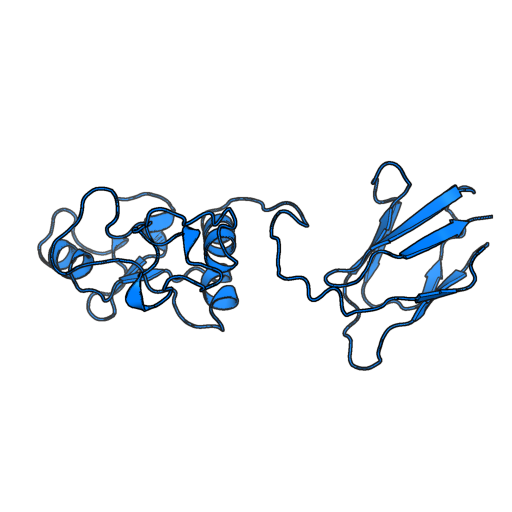 O . GLU A 1 81 ? -1.310 10.874 7.385 1.00 92.56 81 GLU A O 1
ATOM 597 N N . LEU A 1 82 ? -0.137 10.599 5.512 1.00 93.00 82 LEU A N 1
ATOM 598 C CA . LEU A 1 82 ? -1.242 11.027 4.643 1.00 93.00 82 LEU A CA 1
ATOM 599 C C . LEU A 1 82 ? -2.502 10.166 4.822 1.00 93.00 82 LEU A C 1
ATOM 601 O O . LEU A 1 82 ? -3.612 10.603 4.530 1.00 93.00 82 LEU A O 1
ATOM 605 N N . MET A 1 83 ? -2.328 8.925 5.274 1.00 94.62 83 MET A N 1
ATOM 606 C CA . MET A 1 83 ? -3.416 7.967 5.445 1.00 94.62 83 MET A CA 1
ATOM 607 C C . MET A 1 83 ? -3.978 7.952 6.873 1.00 94.62 83 MET A C 1
ATOM 609 O O . MET A 1 83 ? -4.803 7.086 7.184 1.00 94.62 83 MET A O 1
ATOM 613 N N . THR A 1 84 ? -3.548 8.858 7.754 1.00 94.88 84 THR A N 1
ATOM 614 C CA . THR A 1 84 ? -4.152 9.063 9.075 1.00 94.88 84 THR A CA 1
ATOM 615 C C . THR A 1 84 ? -5.313 10.070 8.995 1.00 94.88 84 THR A C 1
ATOM 617 O O . THR A 1 84 ? -5.489 10.747 7.983 1.00 94.88 84 THR A O 1
ATOM 620 N N . PRO A 1 85 ? -6.209 10.130 10.000 1.00 93.06 85 PRO A N 1
ATOM 621 C CA . PRO A 1 85 ? -7.473 10.853 9.855 1.00 93.06 85 PRO A CA 1
ATOM 622 C C . PRO A 1 85 ? -7.389 12.366 10.105 1.00 93.06 85 PRO A C 1
ATOM 624 O O . PRO A 1 85 ? -8.413 13.041 9.974 1.00 93.06 85 PRO A O 1
ATOM 627 N N . PHE A 1 86 ? -6.239 12.903 10.517 1.00 88.88 86 PHE A N 1
ATOM 628 C CA . PHE A 1 86 ? -6.104 14.304 10.910 1.00 88.88 86 PHE A CA 1
ATOM 629 C C . PHE A 1 86 ? -5.098 15.039 10.025 1.00 88.88 86 PHE A C 1
ATOM 631 O O . PHE A 1 86 ? -4.073 14.496 9.642 1.00 88.88 86 PHE A O 1
ATOM 638 N N . SER A 1 87 ? -5.401 16.300 9.722 1.00 84.12 87 SER A N 1
ATOM 639 C CA . SER A 1 87 ? -4.518 17.207 8.991 1.00 84.12 87 SER A CA 1
ATOM 640 C C . SER A 1 87 ? -4.643 18.607 9.590 1.00 84.12 87 SER A C 1
ATOM 642 O O . SER A 1 87 ? -5.735 19.034 9.980 1.00 84.12 87 SER A O 1
ATOM 644 N N . SER A 1 88 ? -3.519 19.303 9.699 1.00 83.69 88 SER A N 1
ATOM 645 C CA . SER A 1 88 ? -3.384 20.661 10.215 1.00 83.69 88 SER A CA 1
ATOM 646 C C . SER A 1 88 ? -3.052 21.649 9.095 1.00 83.69 88 SER A C 1
ATOM 648 O O . SER A 1 88 ? -2.585 21.288 8.016 1.00 83.69 88 SER A O 1
ATOM 650 N N . ALA A 1 89 ? -3.281 22.940 9.347 1.00 83.25 89 ALA A N 1
ATOM 651 C CA . ALA A 1 89 ? -2.914 23.980 8.391 1.00 83.25 89 ALA A CA 1
ATOM 652 C C . ALA A 1 89 ? -1.397 23.966 8.130 1.00 83.25 89 ALA A C 1
ATOM 654 O O . ALA A 1 89 ? -0.607 24.141 9.055 1.00 83.25 89 ALA A O 1
ATOM 655 N N . GLY A 1 90 ? -1.013 23.795 6.864 1.00 81.25 90 GLY A N 1
ATOM 656 C CA . GLY A 1 90 ? 0.387 23.675 6.445 1.00 81.25 90 GLY A CA 1
ATOM 657 C C . GLY A 1 90 ? 0.830 22.245 6.135 1.00 81.25 90 GLY A C 1
ATOM 658 O O . GLY A 1 90 ? 1.894 22.080 5.542 1.00 81.25 90 GLY A O 1
ATOM 659 N N . ASP A 1 91 ? 0.013 21.234 6.442 1.00 81.00 91 ASP A N 1
ATOM 660 C CA . ASP A 1 91 ? 0.289 19.860 6.030 1.00 81.00 91 ASP A CA 1
ATOM 661 C C . ASP A 1 91 ? 0.070 19.717 4.520 1.00 81.00 91 ASP A C 1
ATOM 663 O O . ASP A 1 91 ? -1.036 19.890 4.007 1.00 81.00 91 ASP A O 1
ATOM 667 N N . ALA A 1 92 ? 1.149 19.420 3.799 1.00 83.50 92 ALA A N 1
ATOM 668 C CA . ALA A 1 92 ? 1.167 19.285 2.343 1.00 83.50 92 ALA A CA 1
ATOM 669 C C . ALA A 1 92 ? 1.828 17.963 1.925 1.00 83.50 92 ALA A C 1
ATOM 671 O O . ALA A 1 92 ? 2.718 17.927 1.070 1.00 83.50 92 ALA A O 1
ATOM 672 N N . SER A 1 93 ? 1.407 16.872 2.565 1.00 84.06 93 SER A N 1
ATOM 673 C CA . SER A 1 93 ? 1.842 15.524 2.214 1.00 84.06 93 SER A CA 1
ATOM 674 C C . SER A 1 93 ? 1.038 15.028 1.013 1.00 84.06 93 SER A C 1
ATOM 676 O O . SER A 1 93 ? -0.188 14.987 1.043 1.00 84.06 93 SER A O 1
ATOM 678 N N . HIS A 1 94 ? 1.722 14.670 -0.071 1.00 87.38 94 HIS A N 1
ATOM 679 C CA . HIS A 1 94 ? 1.100 14.140 -1.296 1.00 87.38 94 HIS A CA 1
ATOM 680 C C . HIS A 1 94 ? 1.461 12.669 -1.523 1.00 87.38 94 HIS A C 1
ATOM 682 O O . HIS A 1 94 ? 1.292 12.130 -2.617 1.00 87.38 94 HIS A O 1
ATOM 688 N N . TRP A 1 95 ? 2.011 12.034 -0.491 1.00 85.75 95 TRP A N 1
ATOM 689 C CA . TRP A 1 95 ? 2.554 10.694 -0.540 1.00 85.75 95 TRP A CA 1
ATOM 690 C C . TRP A 1 95 ? 1.712 9.745 0.328 1.00 85.75 95 TRP A C 1
ATOM 692 O O . TRP A 1 95 ? 1.738 9.871 1.549 1.00 85.75 95 TRP A O 1
ATOM 702 N N . PRO A 1 96 ? 0.978 8.779 -0.264 1.00 88.56 96 PRO A N 1
ATOM 703 C CA . PRO A 1 96 ? 0.135 7.834 0.486 1.00 88.56 96 PRO A CA 1
ATOM 704 C C . PRO A 1 96 ? 0.890 6.889 1.430 1.00 88.56 96 PRO A C 1
ATOM 706 O O . PRO A 1 96 ? 0.270 6.166 2.208 1.00 88.56 96 PRO A O 1
ATOM 709 N N . GLY A 1 97 ? 2.217 6.845 1.342 1.00 90.94 97 GLY A N 1
ATOM 710 C CA . GLY A 1 97 ? 3.031 5.962 2.158 1.00 90.94 97 GLY A CA 1
ATOM 711 C C . GLY A 1 97 ? 3.147 4.533 1.626 1.00 90.94 97 GLY A C 1
ATOM 712 O O . GLY A 1 97 ? 2.286 4.048 0.880 1.00 90.94 97 GLY A O 1
ATOM 713 N N . PRO A 1 98 ? 4.209 3.814 2.036 1.00 89.62 98 PRO A N 1
ATOM 714 C CA . PRO A 1 98 ? 4.395 2.410 1.684 1.00 89.62 98 PRO A CA 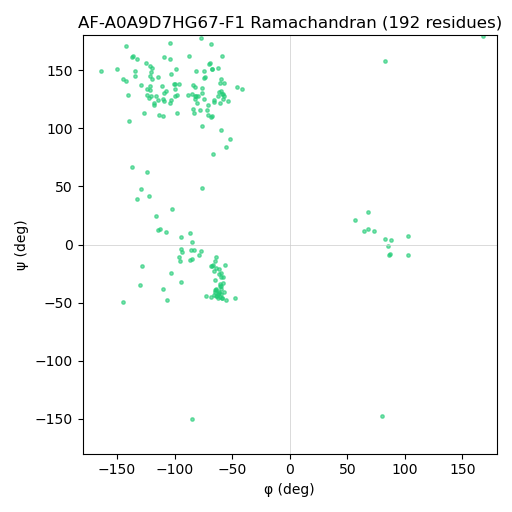1
ATOM 715 C C . PRO A 1 98 ? 3.247 1.523 2.185 1.00 89.62 98 PRO A C 1
ATOM 717 O O . PRO A 1 98 ? 2.813 0.627 1.461 1.00 89.62 98 PRO A O 1
ATOM 720 N N . ILE A 1 99 ? 2.704 1.784 3.381 1.00 93.69 99 ILE A N 1
ATOM 721 C CA . ILE A 1 99 ? 1.584 1.008 3.933 1.00 93.69 99 ILE A CA 1
ATOM 722 C C . ILE A 1 99 ? 0.308 1.251 3.127 1.00 93.69 99 ILE A C 1
ATOM 724 O O . ILE A 1 99 ? -0.372 0.288 2.780 1.00 93.69 99 ILE A O 1
ATOM 728 N N . GLY A 1 100 ? -0.006 2.506 2.790 1.00 93.44 100 GLY A N 1
ATOM 729 C CA . GLY A 1 100 ? -1.193 2.841 2.001 1.00 93.44 100 GLY A CA 1
ATOM 730 C C . GLY A 1 100 ? -1.188 2.142 0.640 1.00 93.44 100 GLY A C 1
ATOM 731 O O . GLY A 1 100 ? -2.166 1.498 0.263 1.00 93.44 100 GLY A O 1
ATOM 7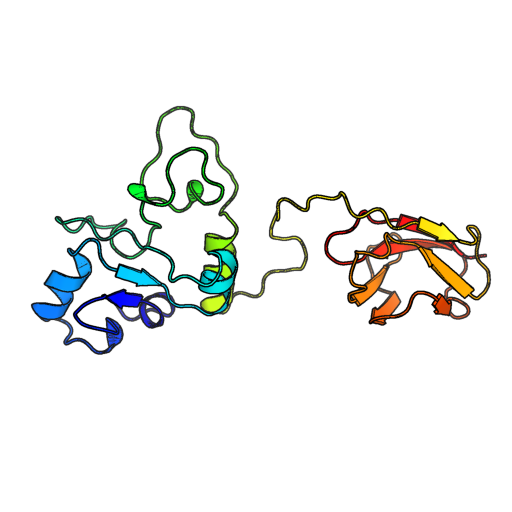32 N N . LEU A 1 101 ? -0.057 2.173 -0.069 1.00 91.88 101 LEU A N 1
ATOM 733 C CA . LEU A 1 101 ? 0.092 1.464 -1.343 1.00 91.88 101 LEU A CA 1
ATOM 734 C C . LEU A 1 101 ? 0.015 -0.056 -1.188 1.00 91.88 101 LEU A C 1
ATOM 736 O O . LEU A 1 101 ? -0.620 -0.734 -1.998 1.00 91.88 101 LEU A O 1
ATOM 740 N N . ALA A 1 102 ? 0.631 -0.603 -0.145 1.00 91.81 102 ALA A N 1
ATOM 741 C CA . ALA A 1 102 ? 0.587 -2.031 0.121 1.00 91.81 102 ALA A CA 1
ATOM 742 C C . ALA A 1 102 ? -0.839 -2.518 0.432 1.00 91.81 102 ALA A C 1
ATOM 744 O O . ALA A 1 102 ? -1.257 -3.543 -0.105 1.00 91.81 102 ALA A O 1
ATOM 745 N N . ILE A 1 103 ? -1.620 -1.735 1.184 1.00 95.25 103 ILE A N 1
ATOM 746 C CA . ILE A 1 103 ? -3.054 -1.969 1.405 1.00 95.25 103 ILE A CA 1
ATOM 747 C C . ILE A 1 103 ? -3.810 -1.987 0.074 1.00 95.25 103 ILE A C 1
ATOM 749 O O . ILE A 1 103 ? -4.600 -2.900 -0.158 1.00 95.25 103 ILE A O 1
ATOM 753 N N . MET A 1 104 ? -3.561 -1.023 -0.822 1.00 94.44 104 MET A N 1
ATOM 754 C CA . MET A 1 104 ? -4.203 -0.991 -2.144 1.00 94.44 104 MET A CA 1
ATOM 755 C C . MET A 1 104 ? -3.926 -2.278 -2.929 1.00 94.44 104 MET A C 1
ATOM 757 O O . MET A 1 104 ? -4.832 -2.846 -3.543 1.00 94.44 104 MET A O 1
ATOM 761 N N . ARG A 1 105 ? -2.692 -2.786 -2.855 1.00 91.19 105 ARG A N 1
ATOM 762 C CA . ARG A 1 105 ? -2.311 -4.064 -3.464 1.00 91.19 105 ARG A CA 1
ATOM 763 C C . ARG A 1 105 ? -3.015 -5.257 -2.814 1.00 91.19 105 ARG A C 1
ATOM 765 O O . ARG A 1 105 ? -3.510 -6.118 -3.538 1.00 91.19 105 ARG A O 1
ATOM 772 N N . ASP A 1 106 ? -3.100 -5.299 -1.484 1.00 93.25 106 ASP A N 1
ATOM 773 C CA . ASP A 1 106 ? -3.812 -6.357 -0.751 1.00 93.25 106 ASP A CA 1
ATOM 774 C C . ASP A 1 106 ? -5.306 -6.409 -1.114 1.00 93.25 106 ASP A C 1
ATOM 776 O O . ASP A 1 106 ? -5.875 -7.494 -1.234 1.00 93.25 106 ASP A O 1
ATOM 780 N N . ILE A 1 107 ? -5.942 -5.257 -1.363 1.00 94.69 107 ILE A N 1
ATOM 781 C CA . ILE A 1 107 ? -7.355 -5.185 -1.775 1.00 94.69 107 ILE A CA 1
ATOM 782 C C . ILE A 1 107 ? -7.568 -5.317 -3.295 1.00 94.69 107 ILE A C 1
ATOM 784 O O . ILE A 1 107 ? -8.685 -5.125 -3.777 1.00 94.69 107 ILE A O 1
ATOM 788 N N . GLY A 1 108 ? -6.523 -5.674 -4.048 1.00 90.88 108 GLY A N 1
ATOM 789 C CA . GLY A 1 108 ? -6.621 -6.099 -5.448 1.00 90.88 108 GLY A CA 1
ATOM 790 C C . GLY A 1 108 ? -6.215 -5.065 -6.498 1.00 90.88 108 GLY A C 1
ATOM 791 O O . GLY A 1 108 ? -6.386 -5.323 -7.690 1.00 90.88 108 GLY A O 1
ATOM 792 N N . TRP A 1 109 ? -5.664 -3.912 -6.111 1.00 89.19 109 TRP A N 1
ATOM 793 C CA . TRP A 1 109 ? -5.146 -2.954 -7.088 1.00 89.19 109 TRP A CA 1
ATOM 794 C C . TRP A 1 109 ? -3.804 -3.418 -7.644 1.00 89.19 109 TRP A C 1
ATOM 796 O O . TRP A 1 109 ? -2.889 -3.799 -6.913 1.00 89.19 109 TRP A O 1
ATOM 806 N N . THR A 1 110 ? -3.664 -3.332 -8.964 1.00 83.00 110 THR A N 1
ATOM 807 C CA . THR A 1 110 ? -2.362 -3.493 -9.611 1.00 83.00 110 THR A CA 1
ATOM 808 C C . THR A 1 110 ? -1.634 -2.160 -9.555 1.00 83.00 110 THR A C 1
ATOM 810 O O . THR A 1 110 ? -2.051 -1.188 -10.183 1.00 83.00 110 THR A O 1
ATOM 813 N N . LEU A 1 111 ? -0.545 -2.108 -8.795 1.00 74.50 111 LEU A N 1
ATOM 814 C CA . LEU A 1 111 ? 0.351 -0.958 -8.799 1.00 74.50 111 LEU A CA 1
ATOM 815 C C . LEU A 1 111 ? 1.257 -1.070 -10.023 1.00 74.50 111 LEU A C 1
ATOM 817 O O . LEU A 1 111 ? 1.882 -2.115 -10.225 1.00 74.50 111 LEU A O 1
ATOM 821 N N . SER A 1 112 ? 1.343 -0.016 -10.839 1.00 68.88 112 SER A N 1
ATOM 822 C CA . SER A 1 112 ? 2.353 -0.026 -11.902 1.00 68.88 112 SER A CA 1
ATOM 823 C C . SER A 1 112 ? 3.749 0.036 -11.261 1.00 68.88 112 SER A C 1
ATOM 825 O O . SER A 1 112 ? 3.910 0.597 -10.168 1.00 68.88 112 SER A O 1
ATOM 827 N N . PRO A 1 113 ? 4.778 -0.531 -11.905 1.00 55.34 113 PRO A N 1
ATOM 828 C CA . PRO A 1 113 ? 6.152 -0.313 -11.476 1.00 55.34 113 PRO A CA 1
ATOM 829 C C . PRO A 1 113 ? 6.421 1.199 -11.394 1.00 55.34 113 PRO A C 1
ATOM 831 O O . PRO A 1 113 ? 6.178 1.916 -12.361 1.00 55.34 113 PRO A O 1
ATOM 834 N N . GLY A 1 114 ? 6.856 1.692 -10.231 1.00 56.31 114 GLY A N 1
ATOM 835 C CA . GLY A 1 114 ? 7.166 3.112 -10.018 1.00 56.31 114 GLY A CA 1
ATOM 836 C C . GLY A 1 114 ? 6.013 4.025 -9.569 1.00 56.31 114 GLY A C 1
ATOM 837 O O . GLY A 1 114 ? 6.245 5.217 -9.411 1.00 56.31 114 GLY A O 1
ATOM 838 N N . VAL A 1 115 ? 4.793 3.518 -9.315 1.00 54.84 115 VAL A N 1
ATOM 839 C CA . VAL A 1 115 ? 3.682 4.328 -8.728 1.00 54.84 115 VAL A CA 1
ATOM 840 C C . VAL A 1 115 ? 3.740 4.373 -7.196 1.00 54.84 115 VAL A C 1
ATOM 842 O O . VAL A 1 115 ? 2.906 4.990 -6.541 1.00 54.84 115 VAL A O 1
ATOM 845 N N . GLY A 1 116 ? 4.759 3.748 -6.618 1.00 47.50 116 GLY A N 1
ATOM 846 C CA . GLY A 1 116 ? 5.250 4.131 -5.316 1.00 47.50 116 GLY A CA 1
ATOM 847 C C . GLY A 1 116 ? 6.543 4.900 -5.491 1.00 47.50 116 GLY A C 1
ATOM 848 O O . GLY A 1 116 ? 7.508 4.353 -6.021 1.00 47.50 116 GLY A O 1
ATOM 849 N N . VAL A 1 117 ? 6.585 6.132 -4.996 1.00 42.75 117 VAL A N 1
ATOM 850 C CA . VAL A 1 117 ? 7.826 6.648 -4.437 1.00 42.75 117 VAL A CA 1
ATOM 851 C C . VAL A 1 117 ? 8.072 5.799 -3.192 1.00 42.75 117 VAL A C 1
ATOM 853 O O . VAL A 1 117 ? 7.881 6.239 -2.067 1.00 42.75 117 VAL A O 1
ATOM 856 N N . GLU A 1 118 ? 8.560 4.562 -3.364 1.00 45.81 118 GLU A N 1
ATOM 857 C CA . GLU A 1 118 ? 9.614 4.183 -2.430 1.00 45.81 118 GLU A CA 1
ATOM 858 C C . GLU A 1 118 ? 10.482 5.445 -2.321 1.00 45.81 118 GLU A C 1
ATOM 860 O O . GLU A 1 118 ? 10.794 6.064 -3.351 1.00 45.81 118 GLU A O 1
ATOM 865 N N . GLU A 1 119 ? 10.864 5.861 -1.116 1.00 45.31 119 GLU A N 1
ATOM 866 C CA . GLU A 1 119 ? 12.222 6.371 -1.047 1.00 45.31 119 GLU A CA 1
ATOM 867 C C . GLU A 1 119 ? 13.072 5.223 -1.600 1.00 45.31 119 GLU A C 1
ATOM 869 O O . GLU A 1 119 ? 13.538 4.348 -0.878 1.00 45.31 119 GLU A O 1
ATOM 874 N N . MET A 1 120 ? 13.176 5.158 -2.931 1.00 43.22 120 MET A N 1
ATOM 875 C CA . MET A 1 120 ? 14.266 4.541 -3.607 1.00 43.22 120 MET A CA 1
ATOM 876 C C . MET A 1 120 ? 15.385 5.392 -3.058 1.00 43.22 120 MET A C 1
ATOM 878 O O . MET A 1 120 ? 15.605 6.520 -3.505 1.00 43.22 120 MET A O 1
ATOM 882 N N . SER A 1 121 ? 16.061 4.875 -2.041 1.00 45.53 121 SER A N 1
ATOM 883 C CA . SER A 1 121 ? 17.476 5.117 -1.937 1.00 45.53 121 SER A CA 1
ATOM 884 C C . SER A 1 121 ? 18.021 4.714 -3.303 1.00 45.53 121 SER A C 1
ATOM 886 O O . SER A 1 121 ? 18.303 3.551 -3.583 1.00 45.53 121 SER A O 1
ATOM 888 N N . ILE A 1 122 ? 18.080 5.675 -4.230 1.00 48.75 122 ILE A N 1
ATOM 889 C CA . ILE A 1 122 ? 18.689 5.489 -5.541 1.00 48.75 122 ILE A CA 1
ATOM 890 C C . ILE A 1 122 ? 20.210 5.517 -5.347 1.00 48.75 122 ILE A C 1
ATOM 892 O O . ILE A 1 122 ? 20.929 6.252 -6.024 1.00 48.75 122 ILE A O 1
ATOM 896 N N . ASP A 1 123 ? 20.688 4.757 -4.367 1.00 55.25 123 ASP A N 1
ATOM 897 C CA . ASP A 1 123 ? 22.082 4.648 -3.967 1.00 55.25 123 ASP A CA 1
ATOM 898 C C . ASP A 1 123 ? 22.737 3.446 -4.644 1.00 55.25 123 ASP A C 1
ATOM 900 O O . ASP A 1 123 ? 23.962 3.370 -4.705 1.00 55.25 123 ASP A O 1
ATOM 904 N N . ARG A 1 124 ? 21.945 2.530 -5.223 1.00 70.75 124 ARG A N 1
ATOM 905 C CA . ARG A 1 124 ? 22.492 1.443 -6.036 1.00 70.75 124 ARG A CA 1
ATOM 906 C C . ARG A 1 124 ? 22.898 1.990 -7.395 1.00 70.75 124 ARG A C 1
ATO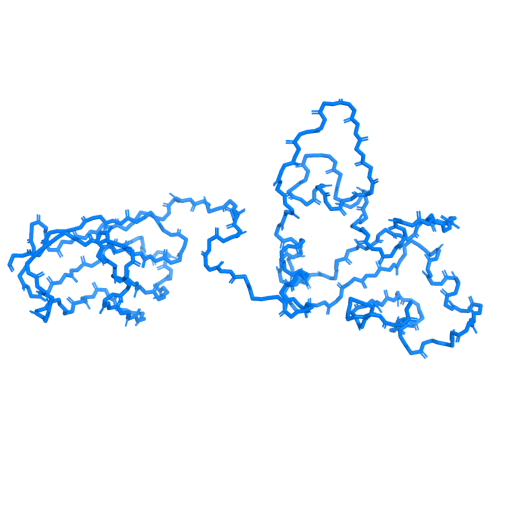M 908 O O . ARG A 1 124 ? 22.075 2.252 -8.281 1.00 70.75 124 ARG A O 1
ATOM 915 N N . GLU A 1 125 ? 24.198 2.188 -7.534 1.00 77.38 125 GLU A N 1
ATOM 916 C CA . GLU A 1 125 ? 24.837 2.562 -8.782 1.00 77.38 125 GLU A CA 1
ATOM 917 C C . GLU A 1 125 ? 25.113 1.304 -9.610 1.00 77.38 125 GLU A C 1
ATOM 919 O O . GLU A 1 125 ? 25.889 0.427 -9.227 1.00 77.38 125 GLU A O 1
ATOM 924 N N . ILE A 1 126 ? 24.466 1.220 -10.771 1.00 84.88 126 ILE A N 1
ATOM 925 C CA . ILE A 1 126 ? 24.827 0.256 -11.807 1.00 84.88 126 ILE A CA 1
ATOM 926 C C . ILE A 1 126 ? 25.742 0.978 -12.788 1.00 84.88 126 ILE A C 1
ATOM 928 O O . ILE A 1 126 ? 25.491 2.118 -13.173 1.00 84.88 126 ILE A O 1
ATOM 932 N N . THR A 1 127 ? 26.795 0.309 -13.235 1.00 88.75 127 THR A N 1
ATOM 933 C CA . THR A 1 127 ? 27.612 0.766 -14.362 1.00 88.75 127 THR A CA 1
ATOM 934 C C . THR A 1 127 ? 27.607 -0.288 -15.457 1.00 88.75 127 THR A C 1
ATOM 936 O O . THR A 1 127 ? 27.541 -1.488 -15.188 1.00 88.75 127 THR A O 1
ATOM 939 N N . VAL A 1 128 ? 27.641 0.162 -16.710 1.00 92.00 128 VAL A N 1
ATOM 940 C CA . VAL A 1 128 ? 27.551 -0.703 -17.892 1.00 92.00 128 VAL A CA 1
ATOM 941 C C . VAL A 1 128 ? 28.788 -0.536 -18.763 1.00 92.00 128 VAL A C 1
ATOM 943 O O . VAL A 1 128 ? 29.247 0.587 -18.980 1.00 92.00 128 VAL A O 1
ATOM 946 N N . PHE A 1 129 ? 29.339 -1.640 -19.261 1.00 92.00 129 PHE A N 1
ATOM 947 C CA . PHE A 1 129 ? 30.478 -1.622 -20.178 1.00 92.00 129 PHE A CA 1
ATOM 948 C C . PHE A 1 129 ? 30.458 -2.832 -21.131 1.00 92.00 129 PHE A C 1
ATOM 950 O O . PHE A 1 129 ? 29.978 -3.891 -20.741 1.00 92.00 129 PHE A O 1
ATOM 957 N N . PRO A 1 130 ? 31.012 -2.728 -22.348 1.00 92.44 130 PRO A N 1
ATOM 958 C CA . PRO A 1 130 ? 31.484 -1.500 -22.976 1.00 92.44 130 PRO A CA 1
ATOM 959 C C . PRO A 1 130 ? 30.310 -0.581 -23.345 1.00 92.44 130 PRO A C 1
ATOM 961 O O . PRO A 1 130 ? 29.174 -1.018 -23.486 1.00 92.44 130 PRO A O 1
ATOM 964 N N . ASN A 1 131 ? 30.576 0.715 -23.457 1.00 88.75 131 ASN A N 1
ATOM 965 C CA . ASN A 1 131 ? 29.625 1.682 -23.993 1.00 88.75 131 ASN A CA 1
ATOM 966 C C . ASN A 1 131 ? 30.412 2.653 -24.885 1.00 88.75 131 ASN A C 1
ATOM 968 O O . ASN A 1 131 ? 31.166 3.461 -24.334 1.00 88.75 131 ASN A O 1
ATOM 972 N N . PRO A 1 132 ? 30.299 2.573 -26.225 1.00 93.56 132 PRO A N 1
ATOM 973 C CA . PRO A 1 132 ? 29.327 1.785 -27.008 1.00 93.56 132 PRO A CA 1
ATOM 974 C C . PRO A 1 132 ? 29.527 0.253 -26.981 1.00 93.56 132 PRO A C 1
ATOM 976 O O . PRO A 1 132 ? 30.640 -0.220 -26.759 1.00 93.56 132 PRO A O 1
ATOM 979 N N . VAL A 1 133 ? 28.458 -0.520 -27.218 1.00 96.00 133 VAL A N 1
ATOM 980 C CA . VAL A 1 133 ? 28.442 -2.002 -27.220 1.00 96.00 133 VAL A CA 1
ATOM 981 C C . VAL A 1 133 ? 28.005 -2.567 -28.571 1.00 96.00 133 VAL A C 1
ATOM 983 O O . VAL A 1 133 ? 27.162 -1.970 -29.234 1.00 96.00 133 VAL A O 1
ATOM 986 N N . SER A 1 134 ? 28.528 -3.737 -28.955 1.00 91.62 134 SER A N 1
ATOM 987 C CA . SER A 1 134 ? 28.138 -4.455 -30.181 1.00 91.62 134 SER A CA 1
ATOM 988 C C . SER A 1 134 ? 27.353 -5.748 -29.932 1.00 91.62 134 SER A C 1
ATOM 990 O O . SER A 1 134 ? 26.436 -6.049 -30.689 1.00 91.62 134 SER A O 1
ATOM 992 N N . SER A 1 135 ? 27.698 -6.518 -28.894 1.00 91.19 135 SER A N 1
ATOM 993 C CA . SER A 1 135 ? 27.172 -7.881 -28.693 1.00 91.19 135 SER A CA 1
ATOM 994 C C . SER A 1 135 ? 26.953 -8.245 -27.227 1.00 91.19 135 SER A C 1
ATOM 996 O O . SER A 1 135 ? 25.863 -8.671 -26.876 1.00 91.19 135 SER A O 1
ATOM 998 N N . GLU A 1 136 ? 27.938 -8.027 -26.354 1.00 93.31 136 GLU A N 1
ATOM 999 C CA . GLU A 1 136 ? 27.825 -8.346 -24.924 1.00 93.31 136 GLU A CA 1
ATOM 1000 C C . GLU A 1 136 ? 27.959 -7.083 -24.066 1.00 93.31 136 GLU A C 1
ATOM 1002 O O . GLU A 1 136 ? 28.977 -6.390 -24.122 1.00 93.31 136 GLU A O 1
ATOM 1007 N N . LEU A 1 137 ? 26.940 -6.794 -23.253 1.00 92.62 137 LEU A N 1
ATOM 1008 C CA . LEU A 1 137 ? 26.942 -5.717 -22.263 1.00 92.62 137 LEU A CA 1
ATOM 1009 C C . LEU A 1 137 ? 27.144 -6.306 -20.865 1.00 92.62 137 LEU A C 1
ATOM 1011 O O . LEU A 1 137 ? 26.374 -7.151 -20.417 1.00 92.62 137 LEU A O 1
ATOM 1015 N N . THR A 1 138 ? 28.156 -5.836 -20.148 1.00 91.75 138 THR A N 1
ATOM 1016 C CA . THR A 1 138 ? 28.433 -6.225 -18.763 1.00 91.75 138 THR A CA 1
ATOM 1017 C C . THR A 1 138 ? 27.936 -5.168 -17.783 1.00 91.75 138 THR A C 1
ATOM 1019 O O . THR A 1 138 ? 28.134 -3.970 -17.976 1.00 91.75 138 THR A O 1
ATOM 1022 N N . LEU A 1 139 ? 27.333 -5.637 -16.697 1.00 89.69 139 LEU A N 1
ATOM 1023 C CA . LEU A 1 139 ? 26.749 -4.869 -15.607 1.00 89.69 139 LEU A CA 1
ATOM 1024 C C . LEU A 1 139 ? 27.603 -5.020 -14.350 1.00 89.69 139 LEU A C 1
ATOM 1026 O O . LEU A 1 139 ? 27.815 -6.132 -13.852 1.00 89.69 139 LEU A O 1
ATOM 1030 N N . ARG A 1 140 ? 28.056 -3.897 -13.798 1.00 86.44 140 ARG A N 1
ATOM 1031 C CA . ARG A 1 140 ? 28.751 -3.836 -12.510 1.00 86.44 140 ARG A CA 1
ATOM 1032 C C . ARG A 1 140 ? 27.891 -3.139 -11.480 1.00 86.44 140 ARG A C 1
ATOM 1034 O O . ARG A 1 140 ? 27.303 -2.101 -11.761 1.00 86.44 140 ARG A O 1
ATOM 1041 N N . MET A 1 141 ? 27.872 -3.730 -10.297 1.00 78.56 141 MET A N 1
ATOM 1042 C CA . MET A 1 141 ? 27.162 -3.265 -9.112 1.00 78.56 141 MET A CA 1
ATOM 1043 C C . MET A 1 141 ? 28.037 -3.550 -7.890 1.00 78.56 141 MET A C 1
ATOM 1045 O O . MET A 1 141 ? 29.049 -4.253 -8.013 1.00 78.56 141 MET A O 1
ATOM 1049 N N . ASP A 1 142 ? 27.651 -3.039 -6.725 1.00 77.25 142 ASP A N 1
ATOM 1050 C CA . ASP A 1 142 ? 28.295 -3.420 -5.469 1.00 77.25 142 ASP A CA 1
ATOM 1051 C C . ASP A 1 142 ? 28.161 -4.950 -5.239 1.00 77.25 142 ASP A C 1
ATOM 1053 O O . ASP A 1 142 ? 27.146 -5.552 -5.587 1.00 77.25 142 ASP A O 1
ATOM 1057 N N . PRO A 1 143 ? 29.166 -5.651 -4.692 1.00 66.94 143 PRO A N 1
ATOM 1058 C CA . PRO A 1 143 ? 29.039 -7.074 -4.365 1.00 66.94 143 PRO A CA 1
ATOM 1059 C C . PRO A 1 143 ? 27.990 -7.395 -3.288 1.00 66.94 143 PRO A C 1
ATOM 1061 O O . PRO A 1 143 ? 27.572 -8.546 -3.170 1.00 66.94 143 PRO A O 1
ATOM 1064 N N . ARG A 1 144 ? 27.587 -6.414 -2.470 1.00 63.00 144 ARG A N 1
ATOM 1065 C CA . ARG A 1 144 ? 26.557 -6.566 -1.422 1.00 63.00 144 ARG A CA 1
ATOM 1066 C C . ARG A 1 144 ? 25.132 -6.535 -1.975 1.00 63.00 144 ARG A C 1
ATOM 1068 O O . ARG A 1 144 ? 24.176 -6.824 -1.261 1.00 63.00 144 ARG A O 1
ATOM 1075 N N . ASP A 1 145 ? 25.014 -6.200 -3.247 1.00 68.69 145 ASP A N 1
ATOM 1076 C CA . ASP A 1 145 ? 23.787 -5.856 -3.927 1.00 68.69 145 ASP A CA 1
ATOM 1077 C C . ASP A 1 145 ? 23.248 -7.072 -4.696 1.00 68.69 145 ASP A C 1
ATOM 1079 O O . ASP A 1 145 ? 23.828 -7.520 -5.686 1.00 68.69 145 ASP A O 1
ATOM 1083 N N . LEU A 1 146 ? 22.100 -7.612 -4.272 1.00 64.69 146 LEU A N 1
ATOM 1084 C CA . LEU A 1 146 ? 21.462 -8.735 -4.969 1.00 64.69 146 LEU A CA 1
ATOM 1085 C C . LEU A 1 146 ? 20.997 -8.308 -6.368 1.00 64.69 146 LEU A C 1
ATOM 1087 O O . LEU A 1 146 ? 20.224 -7.355 -6.501 1.00 64.69 146 LEU A O 1
ATOM 1091 N N . LEU A 1 147 ? 21.442 -9.020 -7.406 1.00 66.25 147 LEU A N 1
ATOM 1092 C CA . LEU A 1 147 ? 20.922 -8.874 -8.766 1.00 66.25 147 LEU A CA 1
ATOM 1093 C C . LEU A 1 147 ? 19.478 -9.367 -8.840 1.00 66.25 147 LEU A C 1
ATOM 1095 O O . LEU A 1 147 ? 19.219 -10.567 -8.764 1.00 66.25 147 LEU A O 1
ATOM 1099 N N . GLY A 1 148 ? 18.549 -8.434 -9.025 1.00 75.38 148 GLY A N 1
ATOM 1100 C CA . GLY A 1 148 ? 17.161 -8.742 -9.343 1.00 75.38 148 GLY A CA 1
ATOM 1101 C C . GLY A 1 148 ? 16.932 -8.951 -10.841 1.00 75.38 148 GLY A C 1
ATOM 1102 O O . GLY A 1 148 ? 17.810 -9.385 -11.593 1.00 75.38 148 GLY A O 1
ATOM 1103 N N . THR A 1 149 ? 15.720 -8.619 -11.277 1.00 80.50 149 THR A N 1
ATOM 1104 C CA . THR A 1 149 ? 15.371 -8.536 -12.697 1.00 80.50 149 THR A CA 1
ATOM 1105 C C . THR A 1 149 ? 15.926 -7.252 -13.304 1.00 80.50 149 THR A C 1
ATOM 1107 O O . THR A 1 149 ? 15.692 -6.159 -12.789 1.00 80.50 149 THR A O 1
ATOM 1110 N N . ILE A 1 150 ? 16.606 -7.393 -14.435 1.00 87.00 150 ILE A N 1
ATOM 1111 C CA . ILE A 1 150 ? 17.121 -6.308 -15.260 1.00 87.00 150 ILE A CA 1
ATOM 1112 C C . ILE A 1 150 ? 16.270 -6.215 -16.515 1.00 87.00 150 ILE A C 1
ATOM 1114 O O . ILE A 1 150 ? 16.010 -7.219 -17.173 1.00 87.00 150 ILE A O 1
ATOM 1118 N N . SER A 1 151 ? 15.849 -5.004 -16.856 1.00 88.50 151 SER A N 1
ATOM 1119 C CA . SER A 1 151 ? 15.098 -4.706 -18.071 1.00 88.50 151 SER A CA 1
ATOM 1120 C C . SER A 1 151 ? 15.849 -3.679 -18.909 1.00 88.50 151 SER A C 1
ATOM 1122 O O . SER A 1 151 ? 16.295 -2.661 -18.387 1.00 88.50 151 SER A O 1
ATOM 1124 N N . ILE A 1 152 ? 15.979 -3.928 -20.207 1.00 90.44 152 ILE A N 1
ATOM 1125 C CA . ILE A 1 152 ? 16.454 -2.943 -21.180 1.00 90.44 152 ILE A CA 1
ATOM 1126 C C . ILE A 1 152 ? 15.234 -2.339 -21.857 1.00 90.44 152 ILE A C 1
ATOM 1128 O O . ILE A 1 152 ? 14.397 -3.083 -22.371 1.00 90.44 152 ILE A O 1
ATOM 1132 N N . ALA A 1 153 ? 15.152 -1.014 -21.895 1.00 89.00 153 ALA A N 1
ATOM 1133 C CA . ALA A 1 153 ? 14.151 -0.289 -22.664 1.00 89.00 153 ALA A CA 1
ATOM 1134 C C . ALA A 1 153 ? 14.785 0.621 -23.720 1.00 89.00 153 ALA A C 1
ATOM 1136 O O . ALA A 1 153 ? 15.913 1.092 -23.559 1.00 89.00 153 ALA A O 1
ATOM 1137 N N . ASP A 1 154 ? 14.052 0.863 -24.803 1.00 87.00 154 ASP A N 1
ATOM 1138 C CA . ASP A 1 154 ? 14.386 1.899 -25.780 1.00 87.00 154 ASP A CA 1
ATOM 1139 C C . ASP A 1 154 ? 14.010 3.309 -25.269 1.00 87.00 154 ASP A C 1
ATOM 1141 O O . ASP A 1 154 ? 13.450 3.478 -24.182 1.00 87.00 154 ASP A O 1
ATOM 1145 N N . LEU A 1 155 ? 14.302 4.349 -26.059 1.00 80.69 155 LEU A N 1
ATOM 1146 C CA . LEU A 1 155 ? 13.956 5.739 -25.717 1.00 80.69 155 LEU A CA 1
ATOM 1147 C C . LEU A 1 155 ? 12.443 6.016 -25.656 1.00 80.69 155 LEU A C 1
ATOM 1149 O O . LEU A 1 155 ? 12.045 7.054 -25.131 1.00 80.69 155 LEU A O 1
ATOM 1153 N N . SER A 1 156 ? 11.604 5.119 -26.180 1.00 76.06 156 SER A N 1
ATOM 1154 C CA . SER A 1 156 ? 10.146 5.206 -26.052 1.00 76.06 156 SER A CA 1
ATOM 1155 C C . SER A 1 156 ? 9.626 4.583 -24.750 1.00 76.06 156 SER A C 1
ATOM 1157 O O . SER A 1 156 ? 8.435 4.674 -24.459 1.00 76.06 156 SER A O 1
ATOM 1159 N N . GLY A 1 157 ? 10.509 3.970 -23.951 1.00 71.69 157 GLY A N 1
ATOM 1160 C CA . GLY A 1 157 ? 10.164 3.274 -22.712 1.00 71.69 157 GLY A CA 1
ATOM 1161 C C . GLY A 1 157 ? 9.681 1.838 -22.927 1.00 71.69 157 GLY A C 1
ATOM 1162 O O . GLY A 1 157 ? 9.296 1.170 -21.966 1.00 71.69 157 GLY A O 1
ATOM 1163 N N . ARG A 1 158 ? 9.710 1.325 -24.163 1.00 78.19 158 ARG A N 1
ATOM 1164 C CA . ARG A 1 158 ? 9.343 -0.063 -24.453 1.00 78.19 158 ARG A CA 1
ATOM 1165 C C . ARG A 1 158 ? 10.463 -0.988 -23.991 1.00 78.19 158 ARG A C 1
ATOM 1167 O O . ARG A 1 158 ? 11.600 -0.858 -24.434 1.00 78.19 158 ARG A O 1
ATOM 1174 N N . VAL A 1 159 ? 10.129 -1.963 -23.146 1.00 86.75 159 VAL A N 1
ATOM 1175 C CA . VAL A 1 159 ? 11.069 -3.009 -22.720 1.00 86.75 159 VAL A CA 1
ATOM 1176 C C . VAL A 1 159 ? 11.348 -3.955 -23.892 1.00 86.75 159 VAL A C 1
ATOM 1178 O O . VAL A 1 159 ? 10.431 -4.585 -24.420 1.00 86.75 159 VAL A O 1
ATOM 1181 N N . VAL A 1 160 ? 12.615 -4.040 -24.293 1.00 90.25 160 VAL A N 1
ATOM 1182 C CA . VAL A 1 160 ? 13.109 -4.862 -25.412 1.00 90.25 160 VAL A CA 1
ATOM 1183 C C . VAL A 1 160 ? 13.816 -6.134 -24.945 1.00 90.25 160 VAL A C 1
ATOM 1185 O O . VAL A 1 160 ? 13.850 -7.115 -25.679 1.00 90.25 160 VAL A O 1
ATOM 1188 N N . LEU A 1 161 ? 14.343 -6.145 -23.718 1.00 87.75 161 LEU A N 1
ATOM 1189 C CA . LEU A 1 161 ? 14.981 -7.314 -23.113 1.00 87.75 161 LEU A CA 1
ATOM 1190 C C . LEU A 1 161 ? 14.689 -7.340 -21.613 1.00 87.75 161 LEU A C 1
ATOM 1192 O O . LEU A 1 161 ? 14.686 -6.294 -20.968 1.00 87.75 161 LEU A O 1
ATOM 1196 N N . SER A 1 162 ? 14.482 -8.528 -21.048 1.00 88.50 162 SER A N 1
ATOM 1197 C CA . SER A 1 162 ? 14.390 -8.717 -19.601 1.00 88.50 162 SER A CA 1
ATOM 1198 C C . SER A 1 162 ? 15.106 -10.001 -19.197 1.00 88.50 162 SER A C 1
ATOM 1200 O O . SER A 1 162 ? 14.864 -11.055 -19.783 1.00 88.50 162 SER A O 1
ATOM 1202 N N . VAL A 1 163 ? 16.001 -9.910 -18.215 1.00 85.62 163 VAL A N 1
ATOM 1203 C CA . VAL A 1 163 ? 16.760 -11.046 -17.679 1.00 85.62 163 VAL A CA 1
ATOM 1204 C C . VAL A 1 163 ? 16.812 -10.983 -16.157 1.00 85.62 163 VAL A C 1
ATOM 1206 O O . VAL A 1 163 ? 16.609 -9.927 -15.565 1.00 85.62 163 VAL A O 1
ATOM 1209 N N . SER A 1 164 ? 17.121 -12.096 -15.498 1.00 83.12 164 SER A N 1
ATOM 1210 C CA . SER A 1 164 ? 17.245 -12.153 -14.039 1.00 83.12 164 SER A CA 1
ATOM 1211 C C . SER A 1 164 ? 18.569 -12.793 -13.635 1.00 83.12 164 SER A C 1
ATOM 1213 O O . SER A 1 164 ? 18.990 -13.774 -14.247 1.00 83.12 164 SER A O 1
ATOM 1215 N N . GLY A 1 165 ? 19.240 -12.224 -12.629 1.00 73.75 165 GLY A N 1
ATOM 1216 C CA . GLY A 1 165 ? 20.451 -12.806 -12.036 1.00 73.75 165 GLY A CA 1
ATOM 1217 C C . GLY A 1 165 ? 21.693 -12.832 -12.938 1.00 73.75 165 GLY A C 1
ATOM 1218 O O . GLY A 1 165 ? 22.660 -13.516 -12.612 1.00 73.75 165 GLY A O 1
ATOM 1219 N N . GLN A 1 166 ? 21.694 -12.113 -14.065 1.00 79.00 166 GLN A N 1
ATOM 1220 C CA . GLN A 1 166 ? 22.809 -12.097 -15.015 1.00 79.00 166 GLN A CA 1
ATOM 1221 C C . GLN A 1 166 ? 23.555 -10.759 -14.998 1.00 79.00 166 GLN A C 1
ATOM 1223 O O . GLN A 1 166 ? 22.957 -9.697 -15.137 1.00 79.00 166 GLN A O 1
ATOM 1228 N N . HIS A 1 167 ? 24.885 -10.826 -14.883 1.00 85.50 167 HIS A N 1
ATOM 1229 C CA . HIS A 1 167 ? 25.784 -9.671 -15.023 1.00 85.50 167 HIS A CA 1
ATOM 1230 C C . HIS A 1 167 ? 26.195 -9.395 -16.474 1.00 85.50 167 HIS A C 1
ATOM 1232 O O . HIS A 1 167 ? 26.784 -8.355 -16.748 1.00 85.50 167 HIS A O 1
ATOM 1238 N N . ARG A 1 168 ? 25.949 -10.329 -17.395 1.00 89.25 168 ARG A N 1
ATOM 1239 C CA . ARG A 1 168 ? 26.295 -10.209 -18.815 1.00 89.25 168 ARG A CA 1
ATOM 1240 C C . ARG A 1 168 ? 25.037 -10.395 -19.638 1.00 89.25 168 ARG A C 1
ATOM 1242 O O . ARG A 1 168 ? 24.316 -11.366 -19.423 1.00 89.25 168 ARG A O 1
ATOM 1249 N N . LEU A 1 169 ? 24.783 -9.454 -20.533 1.00 90.62 169 LEU A N 1
ATOM 1250 C CA . LEU A 1 169 ? 23.603 -9.405 -21.382 1.00 90.62 169 LEU A CA 1
ATOM 1251 C C . LEU A 1 169 ? 24.026 -9.546 -22.837 1.00 90.62 169 LEU A C 1
ATOM 1253 O O . LEU A 1 169 ? 24.854 -8.766 -23.309 1.00 90.62 169 LEU A O 1
ATOM 1257 N N . ASP A 1 170 ? 23.414 -10.487 -23.548 1.00 91.31 170 ASP A N 1
ATOM 1258 C CA . ASP A 1 170 ? 23.497 -10.528 -25.004 1.00 91.31 170 ASP A CA 1
ATOM 1259 C C . ASP A 1 170 ? 22.545 -9.479 -25.594 1.00 91.31 170 ASP A C 1
ATOM 1261 O O . ASP A 1 170 ? 21.326 -9.536 -25.417 1.00 91.31 170 ASP A O 1
ATOM 1265 N N . VAL A 1 171 ? 23.126 -8.489 -26.264 1.00 91.75 171 VAL A N 1
ATOM 1266 C CA . VAL A 1 171 ? 22.438 -7.382 -26.936 1.00 91.75 171 VAL A CA 1
ATOM 1267 C C . VAL A 1 171 ? 22.622 -7.437 -28.452 1.00 91.75 171 VAL A C 1
ATOM 1269 O O . VAL A 1 171 ? 22.302 -6.473 -29.143 1.00 91.75 171 VAL A O 1
ATOM 1272 N N . THR A 1 172 ? 23.118 -8.551 -28.995 1.00 91.81 172 THR A N 1
ATOM 1273 C CA . THR A 1 172 ? 23.401 -8.713 -30.431 1.00 91.81 172 THR A CA 1
ATOM 1274 C C . THR A 1 172 ? 22.152 -8.520 -31.290 1.00 91.81 172 THR A C 1
ATOM 1276 O O . THR A 1 172 ? 22.232 -7.941 -32.370 1.00 91.81 172 THR A O 1
ATOM 1279 N N . ALA A 1 173 ? 20.994 -8.959 -30.793 1.00 91.00 173 ALA A N 1
ATOM 1280 C CA . ALA A 1 173 ? 19.712 -8.853 -31.487 1.00 91.00 173 ALA A CA 1
ATOM 1281 C C . ALA A 1 173 ? 19.080 -7.447 -31.440 1.00 91.00 173 ALA A C 1
ATOM 1283 O O . ALA A 1 173 ? 18.038 -7.239 -32.057 1.00 91.00 173 ALA A O 1
ATOM 1284 N N . LEU A 1 174 ? 19.664 -6.499 -30.696 1.00 91.62 174 LEU A N 1
ATOM 1285 C CA . LEU A 1 174 ? 19.163 -5.128 -30.632 1.00 91.62 174 LEU A CA 1
ATOM 1286 C C . LEU A 1 174 ? 19.655 -4.314 -31.831 1.00 91.62 174 LEU A C 1
ATOM 1288 O O . LEU A 1 174 ? 20.847 -4.317 -32.155 1.00 91.62 174 LEU A O 1
ATOM 1292 N N . ASP A 1 175 ? 18.740 -3.550 -32.425 1.00 92.62 175 ASP A N 1
ATOM 1293 C CA . ASP A 1 175 ? 19.069 -2.570 -33.455 1.00 92.62 175 ASP A CA 1
ATOM 1294 C C . ASP A 1 175 ? 19.998 -1.482 -32.898 1.00 92.62 175 ASP A C 1
ATOM 1296 O O . ASP A 1 175 ? 19.967 -1.159 -31.704 1.00 92.62 175 ASP A O 1
ATOM 1300 N N . ALA A 1 176 ? 20.817 -0.887 -33.768 1.00 92.06 176 ALA A N 1
ATOM 1301 C CA . ALA A 1 176 ? 21.671 0.235 -33.397 1.00 92.06 176 ALA A CA 1
ATOM 1302 C C . ALA A 1 176 ? 20.825 1.398 -32.853 1.00 92.06 176 ALA A C 1
ATOM 1304 O O . ALA A 1 176 ? 19.844 1.820 -33.466 1.00 92.06 176 ALA A O 1
ATOM 1305 N N . GLY A 1 177 ? 21.193 1.919 -31.683 1.00 90.31 177 GLY A N 1
ATOM 1306 C CA . GLY A 1 177 ? 20.347 2.873 -30.976 1.00 90.31 177 GLY A CA 1
ATOM 1307 C C . GLY A 1 177 ? 20.769 3.134 -29.537 1.00 90.31 177 GLY A C 1
ATOM 1308 O O . GLY A 1 177 ? 21.755 2.595 -29.036 1.00 90.31 177 GLY A O 1
ATOM 1309 N N . THR A 1 178 ? 20.019 4.005 -28.866 1.00 90.94 178 THR A N 1
ATOM 1310 C CA . THR A 1 178 ? 20.220 4.312 -27.444 1.00 90.94 178 THR A CA 1
ATOM 1311 C C . THR A 1 178 ? 19.216 3.539 -26.607 1.00 90.94 178 THR A C 1
ATOM 1313 O O . THR A 1 178 ? 18.022 3.556 -26.902 1.00 90.94 178 THR A O 1
ATOM 1316 N N . TYR A 1 179 ? 19.703 2.923 -25.536 1.00 91.19 179 TYR A N 1
ATOM 1317 C CA . TYR A 1 179 ? 18.910 2.105 -24.631 1.00 91.19 179 TYR A CA 1
ATOM 1318 C C . TYR A 1 179 ? 19.193 2.473 -23.175 1.00 91.19 179 TYR A C 1
ATOM 1320 O O . TYR A 1 179 ? 20.232 3.059 -22.846 1.00 91.19 179 TYR A O 1
ATOM 1328 N N . VAL A 1 180 ? 18.264 2.112 -22.297 1.00 91.25 180 VAL A N 1
ATOM 1329 C CA . VAL A 1 180 ? 18.361 2.312 -20.852 1.00 91.25 180 VAL A CA 1
ATOM 1330 C C . VAL A 1 180 ? 18.247 0.965 -20.154 1.00 91.25 180 VAL A C 1
ATOM 1332 O O . VAL A 1 180 ? 17.290 0.224 -20.365 1.00 91.25 180 VAL A O 1
ATOM 1335 N N . VAL A 1 181 ? 19.226 0.658 -19.307 1.00 90.25 181 VAL A N 1
ATOM 1336 C CA . VAL A 1 181 ? 19.176 -0.460 -18.368 1.00 90.25 181 VAL A CA 1
ATOM 1337 C C . VAL A 1 181 ? 18.452 -0.004 -17.111 1.00 90.25 181 VAL A C 1
ATOM 1339 O O . VAL A 1 181 ? 18.805 1.013 -16.514 1.00 90.25 181 VAL A O 1
ATOM 1342 N N . MET A 1 182 ? 17.464 -0.785 -16.696 1.00 85.50 182 MET A N 1
ATOM 1343 C CA . MET A 1 182 ? 16.668 -0.574 -15.498 1.00 85.50 182 MET A CA 1
ATOM 1344 C C . MET A 1 182 ? 16.743 -1.819 -14.617 1.00 85.50 182 MET A C 1
ATOM 1346 O O . MET A 1 182 ? 16.582 -2.941 -15.095 1.00 85.50 182 MET A O 1
ATOM 1350 N N . SER A 1 183 ? 16.958 -1.619 -13.324 1.00 80.75 183 SER A N 1
ATOM 1351 C CA . SER A 1 183 ? 16.847 -2.652 -12.296 1.00 80.75 183 SER A CA 1
ATOM 1352 C C . SER A 1 183 ? 16.072 -2.070 -11.126 1.00 80.75 183 SER A C 1
ATOM 1354 O O . SER A 1 183 ? 16.150 -0.870 -10.860 1.00 80.75 183 SER A O 1
ATOM 1356 N N . PHE A 1 184 ? 15.333 -2.920 -10.420 1.00 72.88 184 PHE A N 1
ATOM 1357 C CA . PHE A 1 184 ? 14.612 -2.508 -9.223 1.00 72.88 184 PHE A CA 1
ATOM 1358 C C . PHE A 1 184 ? 15.580 -1.904 -8.187 1.00 72.88 184 PHE A C 1
ATOM 1360 O O . PHE A 1 184 ? 16.604 -2.518 -7.878 1.00 72.88 184 PHE A O 1
ATOM 1367 N N . GLY A 1 185 ? 15.272 -0.700 -7.693 1.00 68.62 185 GLY A N 1
ATOM 1368 C CA . GLY A 1 185 ? 16.059 0.008 -6.676 1.00 68.62 185 GLY A CA 1
ATOM 1369 C C . GLY A 1 185 ? 17.396 0.603 -7.142 1.00 68.62 185 GLY A C 1
ATOM 1370 O O . GLY A 1 185 ? 18.192 0.991 -6.294 1.00 68.62 185 GLY A O 1
ATOM 1371 N N . ALA A 1 186 ? 17.676 0.670 -8.450 1.00 75.56 186 ALA A N 1
ATOM 1372 C CA . ALA A 1 186 ? 18.932 1.205 -8.984 1.00 75.56 186 ALA A CA 1
ATOM 1373 C C . ALA A 1 186 ? 18.735 2.389 -9.939 1.00 75.56 186 ALA A C 1
ATOM 1375 O O . ALA A 1 186 ? 17.709 2.491 -10.618 1.00 75.56 186 ALA A O 1
ATOM 1376 N N . ARG A 1 187 ? 19.750 3.262 -10.045 1.00 79.94 187 ARG A N 1
ATOM 1377 C CA . ARG A 1 187 ? 19.750 4.359 -11.032 1.00 79.94 187 ARG A CA 1
ATOM 1378 C C . ARG A 1 187 ? 19.709 3.778 -12.450 1.00 79.94 187 ARG A C 1
ATOM 1380 O O . ARG A 1 187 ? 20.568 2.954 -12.769 1.00 79.94 187 ARG A O 1
ATOM 1387 N N . PRO A 1 188 ? 18.775 4.210 -13.318 1.00 84.81 188 PRO A N 1
ATOM 1388 C CA . PRO A 1 188 ? 18.780 3.799 -14.715 1.00 84.81 188 PRO A CA 1
ATOM 1389 C C . PRO A 1 188 ? 20.070 4.233 -15.418 1.00 84.81 188 PRO A C 1
ATOM 1391 O O . PRO A 1 188 ? 20.533 5.360 -15.237 1.00 84.81 188 PRO A O 1
ATOM 1394 N N . VAL A 1 189 ? 20.631 3.359 -16.255 1.00 89.81 189 VAL A N 1
ATOM 1395 C CA . VAL A 1 189 ? 21.917 3.601 -16.928 1.00 89.81 189 VAL A CA 1
ATOM 1396 C C . VAL A 1 189 ? 21.742 3.570 -18.435 1.00 89.81 189 VAL A C 1
ATOM 1398 O O . VAL A 1 189 ? 21.232 2.602 -18.994 1.00 89.81 189 VAL A O 1
ATOM 1401 N N . ARG A 1 190 ? 22.208 4.617 -19.115 1.00 92.00 190 ARG A N 1
ATOM 1402 C CA . ARG A 1 190 ? 22.162 4.713 -20.577 1.00 92.00 190 ARG A CA 1
ATOM 1403 C C . ARG A 1 190 ? 23.347 3.993 -21.223 1.00 92.00 190 ARG A C 1
ATOM 1405 O O . ARG A 1 190 ? 24.489 4.224 -20.825 1.00 92.00 190 ARG A O 1
ATOM 1412 N N . PHE A 1 191 ? 23.103 3.248 -22.300 1.00 93.12 191 PHE A N 1
ATOM 1413 C CA . PHE A 1 191 ? 24.150 2.765 -23.206 1.00 93.12 191 PHE A CA 1
ATOM 1414 C C . PHE A 1 191 ? 23.766 2.925 -24.682 1.00 93.12 191 PHE A C 1
ATOM 1416 O O . PHE A 1 191 ? 22.600 3.140 -25.019 1.00 93.12 191 PHE A O 1
ATOM 1423 N N . VAL A 1 192 ? 24.767 2.859 -25.560 1.00 93.19 192 VAL A N 1
ATOM 1424 C CA . VAL A 1 192 ? 24.604 2.962 -27.016 1.00 93.19 192 VAL A CA 1
ATOM 1425 C C . VAL A 1 192 ? 24.978 1.634 -27.669 1.00 93.19 192 VAL A C 1
ATOM 1427 O O . VAL A 1 192 ? 26.093 1.147 -27.476 1.00 93.19 192 VAL A O 1
ATOM 1430 N N . LYS A 1 193 ? 24.056 1.069 -28.452 1.00 94.31 193 LYS A N 1
ATOM 1431 C CA . LYS A 1 193 ? 24.267 -0.098 -29.317 1.00 94.31 193 LYS A CA 1
ATOM 1432 C C . LYS A 1 193 ? 24.759 0.364 -30.689 1.00 94.31 193 LYS A C 1
ATOM 1434 O O . LYS A 1 193 ? 24.131 1.235 -31.294 1.00 94.31 193 LYS A O 1
ATOM 1439 N N . GLN A 1 194 ? 25.855 -0.230 -31.156 1.00 89.06 194 GLN A N 1
ATOM 1440 C CA . GLN A 1 194 ? 26.411 -0.064 -32.504 1.00 89.06 194 GLN A CA 1
ATOM 1441 C C . GLN A 1 194 ? 26.279 -1.347 -33.316 1.00 89.06 194 GLN A C 1
ATOM 1443 O O . GLN A 1 194 ? 26.308 -2.445 -32.706 1.00 89.06 194 GLN A O 1
#

Mean predicted aligned error: 13.72 Å

Foldseek 3Di:
DDDLQLQQKAFPPLGRLVVDDVVDPVNVCRLAPQGIWGHQPQLCVLVVNDTFGADRHNDDDPPGGPQAGHCVVQPPVRQQNVRHDDDDPPDDDPANHSNSVSSCVSSPDDDDVPNHPPVLPQVWEWDWPDFADAFKIFIDTPPVDAWAKKFKDAPVRDTPDIDTRDRMDTCNPPDFHKIWIDDPSHDIDIGTYD

Solvent-accessible surface area (backbone atoms only — not comparable to full-atom values): 11093 Å² total; per-residue (Å²): 132,89,54,72,68,46,73,34,30,30,26,90,84,80,37,51,55,74,77,42,58,83,90,40,70,68,43,54,50,45,52,25,56,62,44,29,28,39,62,33,73,47,20,10,54,56,50,80,68,35,68,36,56,28,22,11,46,80,62,77,43,90,98,34,47,74,76,18,38,22,44,94,82,33,40,90,93,36,71,41,24,59,39,22,80,72,86,58,97,85,72,79,75,90,50,53,22,65,42,50,52,22,44,42,41,58,63,69,47,84,76,59,92,76,76,58,82,60,84,56,63,64,71,40,61,56,48,71,38,56,68,69,26,61,42,61,39,35,56,46,62,60,91,91,56,83,68,54,55,37,34,33,20,42,87,84,67,50,73,79,45,76,51,64,69,67,52,66,40,83,46,58,89,56,70,70,44,59,34,35,42,39,41,85,61,35,47,70,37,80,42,38,39,89

Nearest PDB structures (foldseek):
  8glk-assembly1_D  TM=8.320E-01  e=1.827E-03  Flavobacterium johnsoniae
  3wjj-assembly1_C  TM=5.565E-01  e=1.331E-01  Homo sapiens
  3d5o-assembly1_F-1  TM=5.725E-01  e=1.501E-01  Homo sapiens
  6leg-assembly1_D  TM=6.276E-01  e=2.291E-01  Escherichia coli
  6xxw-assembly1_A  TM=5.076E-01  e=3.946E-01  Dictyoglomus thermophilum H-6-12

Secondary structure (DSSP, 8-state):
--STGGGGEEETTTEEGGGS-SS-HHHHHHHTSS-EEE--HHHHHHTTTSPEEE---SS--TTTTTTSB-TTTS-TTSTTGGGSS---TT------HHHHHHHHHHTT--PPTTSS-----TTB--EEESSSBSSEEEEE--TTS---EEEEEETT--EEEEEES-SEEE-TTSPSEEEEEEETTB--EEEEE-

Radius of gyration: 22.73 Å; Cα contacts (8 Å, |Δi|>4): 359; chains: 1; bounding box: 57×37×56 Å